Protein AF-A0AAV4EHZ3-F1 (afdb_monomer)

Mean predicted aligned error: 12.81 Å

Structure (mmCIF, N/CA/C/O backbone):
data_AF-A0AAV4EHZ3-F1
#
_entry.id   AF-A0AAV4EHZ3-F1
#
loop_
_atom_site.group_PDB
_atom_site.id
_atom_site.type_symbol
_atom_site.label_atom_id
_atom_site.label_alt_id
_atom_site.label_comp_id
_atom_site.label_asym_id
_atom_site.label_entity_id
_atom_site.label_seq_id
_atom_site.pdbx_PDB_ins_code
_atom_site.Cartn_x
_atom_site.Cartn_y
_atom_site.Cartn_z
_atom_site.occupancy
_atom_site.B_iso_or_equiv
_atom_site.auth_seq_id
_atom_site.auth_comp_id
_atom_site.auth_asym_id
_atom_site.auth_atom_id
_atom_site.pdbx_PDB_model_num
ATOM 1 N N . SER A 1 1 ? 26.522 0.322 -49.803 1.00 55.94 1 SER A N 1
ATOM 2 C CA . SER A 1 1 ? 27.044 -0.984 -49.332 1.00 55.94 1 SER A CA 1
ATOM 3 C C . SER A 1 1 ? 28.546 -0.889 -49.106 1.00 55.94 1 SER A C 1
ATOM 5 O O . SER A 1 1 ? 29.190 -0.214 -49.896 1.00 55.94 1 SER A O 1
ATOM 7 N N . PHE A 1 2 ? 29.107 -1.544 -48.080 1.00 58.59 2 PHE A N 1
ATOM 8 C CA . PHE A 1 2 ? 30.558 -1.594 -47.774 1.00 58.59 2 PHE A CA 1
ATOM 9 C C . PHE A 1 2 ? 31.438 -1.804 -49.022 1.00 58.59 2 PHE A C 1
ATOM 11 O O . PHE A 1 2 ? 32.394 -1.069 -49.254 1.00 58.59 2 PHE A O 1
ATOM 18 N N . TRP A 1 3 ? 31.017 -2.729 -49.884 1.00 64.62 3 TRP A N 1
ATOM 19 C CA . TRP A 1 3 ? 31.679 -3.063 -51.143 1.00 64.62 3 TRP A CA 1
ATOM 20 C C . TRP A 1 3 ? 31.757 -1.911 -52.154 1.00 64.62 3 TRP A C 1
ATOM 22 O O . TRP A 1 3 ? 32.715 -1.836 -52.911 1.00 64.62 3 TRP A O 1
ATOM 32 N N . TYR A 1 4 ? 30.798 -0.982 -52.141 1.00 71.25 4 TYR A N 1
ATOM 33 C CA . TYR A 1 4 ? 30.772 0.157 -53.062 1.00 71.25 4 TYR A CA 1
ATOM 34 C C . TYR A 1 4 ? 31.799 1.228 -52.676 1.00 71.25 4 TYR A C 1
ATOM 36 O O . TYR A 1 4 ? 32.542 1.700 -53.528 1.00 71.25 4 TYR A O 1
ATOM 44 N N . LEU A 1 5 ? 31.888 1.580 -51.387 1.00 65.50 5 LEU A N 1
ATOM 45 C CA . LEU A 1 5 ? 32.831 2.605 -50.925 1.00 65.50 5 LEU A CA 1
ATOM 46 C C . LEU A 1 5 ? 34.286 2.137 -51.089 1.00 65.50 5 LEU A C 1
ATOM 48 O O . LEU A 1 5 ? 35.132 2.913 -51.522 1.00 65.50 5 LEU A O 1
ATOM 52 N N . LEU A 1 6 ? 34.550 0.853 -50.823 1.00 66.69 6 LEU A N 1
ATOM 53 C CA . LEU A 1 6 ? 35.853 0.237 -51.075 1.00 66.69 6 LEU A CA 1
ATOM 54 C C . LEU A 1 6 ? 36.211 0.270 -52.569 1.00 66.69 6 LEU A C 1
ATOM 56 O O . LEU A 1 6 ? 37.317 0.675 -52.917 1.00 66.69 6 LEU A O 1
ATOM 60 N N . HIS A 1 7 ? 35.269 -0.084 -53.452 1.00 71.19 7 HIS A N 1
ATOM 61 C CA . HIS A 1 7 ? 35.477 -0.009 -54.901 1.00 71.19 7 HIS A CA 1
ATOM 62 C C . HIS A 1 7 ? 35.806 1.412 -55.369 1.00 71.19 7 HIS A C 1
ATOM 64 O O . HIS A 1 7 ? 36.748 1.591 -56.135 1.00 71.19 7 HIS A O 1
ATOM 70 N N . VAL A 1 8 ? 35.074 2.425 -54.897 1.00 70.69 8 VAL A N 1
ATOM 71 C CA . VAL A 1 8 ? 35.306 3.825 -55.291 1.00 70.69 8 VAL A CA 1
ATOM 72 C C . VAL A 1 8 ? 36.687 4.306 -54.848 1.00 70.69 8 VAL A C 1
ATOM 74 O O . VAL A 1 8 ? 37.405 4.903 -55.644 1.00 70.69 8 VAL A O 1
ATOM 77 N N . VAL A 1 9 ? 37.095 4.006 -53.613 1.00 69.69 9 VAL A N 1
ATOM 78 C CA . VAL A 1 9 ? 38.422 4.378 -53.099 1.00 69.69 9 VAL A CA 1
ATOM 79 C C . VAL A 1 9 ? 39.536 3.726 -53.917 1.00 69.69 9 VAL A C 1
ATOM 81 O O . VAL A 1 9 ? 40.472 4.409 -54.327 1.00 69.69 9 VAL A O 1
ATOM 84 N N . VAL A 1 10 ? 39.421 2.425 -54.200 1.00 70.56 10 VAL A N 1
ATOM 85 C CA . VAL A 1 10 ? 40.406 1.700 -55.015 1.00 70.56 10 VAL A CA 1
ATOM 86 C C . VAL A 1 10 ? 40.493 2.305 -56.417 1.00 70.56 10 VAL A C 1
ATOM 88 O O . VAL A 1 10 ? 41.592 2.566 -56.899 1.00 70.56 10 VAL A O 1
ATOM 91 N N . VAL A 1 11 ? 39.353 2.601 -57.050 1.00 74.00 11 VAL A N 1
ATOM 92 C CA . VAL A 1 11 ? 39.309 3.200 -58.393 1.00 74.00 11 VAL A CA 1
ATOM 93 C C . VAL A 1 11 ? 39.949 4.589 -58.413 1.00 74.00 11 VAL A C 1
ATOM 95 O O . VAL A 1 11 ? 40.776 4.855 -59.280 1.00 74.00 11 VAL A O 1
ATOM 98 N N . VAL A 1 12 ? 39.628 5.464 -57.455 1.00 72.94 12 VAL A N 1
ATOM 99 C CA . VAL A 1 12 ? 40.196 6.823 -57.396 1.00 72.94 12 VAL A CA 1
ATOM 100 C C . VAL A 1 12 ? 41.710 6.776 -57.211 1.00 72.94 12 VAL A C 1
ATOM 102 O O . VAL A 1 12 ? 42.430 7.485 -57.912 1.00 72.94 12 VAL A O 1
ATOM 105 N N . VAL A 1 13 ? 42.209 5.908 -56.325 1.00 68.94 13 VAL A N 1
ATOM 106 C CA . VAL A 1 13 ? 43.653 5.754 -56.117 1.00 68.94 13 VAL A CA 1
ATOM 107 C C . VAL A 1 13 ? 44.330 5.251 -57.392 1.00 68.94 13 VAL A C 1
ATOM 109 O O . VAL A 1 13 ? 45.305 5.853 -57.827 1.00 68.94 13 VAL A O 1
ATOM 112 N N . VAL A 1 14 ? 43.789 4.221 -58.050 1.00 72.38 14 VAL A N 1
ATOM 113 C CA . VAL A 1 14 ? 44.341 3.705 -59.316 1.00 72.38 14 VAL A CA 1
ATOM 114 C C . VAL A 1 14 ? 44.386 4.793 -60.396 1.00 72.38 14 VAL A C 1
ATOM 116 O O . VAL A 1 14 ? 45.405 4.941 -61.070 1.00 72.38 14 VAL A O 1
ATOM 119 N N . VAL A 1 15 ? 43.328 5.597 -60.534 1.00 75.06 15 VAL A N 1
ATOM 120 C CA . VAL A 1 15 ? 43.271 6.687 -61.523 1.00 75.06 15 VAL A CA 1
ATOM 121 C C . VAL A 1 15 ? 44.333 7.752 -61.246 1.00 75.06 15 VAL A C 1
ATOM 123 O O . VAL A 1 15 ? 45.058 8.138 -62.163 1.00 75.06 15 VAL A O 1
ATOM 126 N N . VAL A 1 16 ? 44.482 8.195 -59.993 1.00 72.50 16 VAL A N 1
ATOM 127 C CA . VAL A 1 16 ? 45.498 9.193 -59.614 1.00 72.50 16 VAL A CA 1
ATOM 128 C C . VAL A 1 16 ? 46.908 8.688 -59.934 1.00 72.50 16 VAL A C 1
ATOM 130 O O . VAL A 1 16 ? 47.740 9.450 -60.422 1.00 72.50 16 VAL A O 1
ATOM 133 N N . VAL A 1 17 ? 47.170 7.395 -59.745 1.00 66.81 17 VAL A N 1
ATOM 134 C CA . VAL A 1 17 ? 48.474 6.775 -60.027 1.00 66.81 17 VAL A CA 1
ATOM 135 C C . VAL A 1 17 ? 48.797 6.769 -61.506 1.00 66.81 17 VAL A C 1
ATOM 137 O O . VAL A 1 17 ? 49.889 7.185 -61.894 1.00 66.81 17 VAL A O 1
ATOM 140 N N . VAL A 1 18 ? 47.844 6.338 -62.334 1.00 72.75 18 VAL A N 1
ATOM 141 C CA . VAL A 1 18 ? 48.010 6.345 -63.791 1.00 72.75 18 VAL A CA 1
ATOM 142 C C . VAL A 1 18 ? 48.320 7.764 -64.269 1.00 72.75 18 VAL A C 1
ATOM 144 O O . VAL A 1 18 ? 49.252 7.961 -65.046 1.00 72.75 18 VAL A O 1
ATOM 147 N N . VAL A 1 19 ? 47.612 8.766 -63.740 1.00 74.62 19 VAL A N 1
ATOM 148 C CA . VAL A 1 19 ? 47.838 10.175 -64.087 1.00 74.62 19 VAL A CA 1
ATOM 149 C C . VAL A 1 19 ? 49.227 10.654 -63.651 1.00 74.62 19 VAL A C 1
ATOM 151 O O . VAL A 1 19 ? 49.942 11.242 -64.460 1.00 74.62 19 VAL A O 1
ATOM 154 N N . VAL A 1 20 ? 49.652 10.382 -62.413 1.00 70.75 20 VAL A N 1
ATOM 155 C CA . VAL A 1 20 ? 50.965 10.821 -61.902 1.00 70.75 20 VAL A CA 1
ATOM 156 C C . VAL A 1 20 ? 52.113 10.192 -62.694 1.00 70.75 20 VAL A C 1
ATOM 158 O O . VAL A 1 20 ? 53.043 10.904 -63.068 1.00 70.75 20 VAL A O 1
ATOM 161 N N . VAL A 1 21 ? 52.042 8.896 -63.014 1.00 69.19 21 VAL A N 1
ATOM 162 C CA . VAL A 1 21 ? 53.072 8.215 -63.820 1.00 69.19 21 VAL A CA 1
ATOM 163 C C . VAL A 1 21 ? 53.175 8.842 -65.210 1.00 69.19 21 VAL A C 1
ATOM 165 O O . VAL A 1 21 ? 54.277 9.171 -65.651 1.00 69.19 21 VAL A O 1
ATOM 168 N N . VAL A 1 22 ? 52.038 9.068 -65.876 1.00 73.25 22 VAL A N 1
ATOM 169 C CA . VAL A 1 22 ? 52.000 9.699 -67.205 1.00 73.25 22 VAL A CA 1
ATOM 170 C C . VAL A 1 22 ? 52.608 11.103 -67.164 1.00 73.25 22 VAL A C 1
ATOM 172 O O . VAL A 1 22 ? 53.420 11.447 -68.025 1.00 73.25 22 VAL A O 1
ATOM 175 N N . VAL A 1 23 ? 52.276 11.901 -66.145 1.00 73.06 23 VAL A N 1
ATOM 176 C CA . VAL A 1 23 ? 52.805 13.264 -65.983 1.00 73.06 23 VAL A CA 1
ATOM 177 C C . VAL A 1 23 ? 54.310 13.252 -65.712 1.00 73.06 23 VAL A C 1
ATOM 179 O O . VAL A 1 23 ? 55.043 14.003 -66.352 1.00 73.06 23 VAL A O 1
ATOM 182 N N . VAL A 1 24 ? 54.799 12.392 -64.816 1.00 68.06 24 VAL A N 1
ATOM 183 C CA . VAL A 1 24 ? 56.231 12.314 -64.481 1.00 68.06 24 VAL A CA 1
ATOM 184 C C . VAL A 1 24 ? 57.053 11.876 -65.692 1.00 68.06 24 VAL A C 1
ATOM 186 O O . VAL A 1 24 ? 58.062 12.511 -65.996 1.00 68.06 24 VAL A O 1
ATOM 189 N N . VAL A 1 25 ? 56.605 10.858 -66.435 1.00 68.69 25 VAL A N 1
ATOM 190 C CA . VAL A 1 25 ? 57.272 10.418 -67.672 1.00 68.69 25 VAL A CA 1
ATOM 191 C C . VAL A 1 25 ? 57.314 11.552 -68.699 1.00 68.69 25 VAL A C 1
ATOM 193 O O . VAL A 1 25 ? 58.365 11.806 -69.287 1.00 68.69 25 VAL A O 1
ATOM 196 N N . ALA A 1 26 ? 56.210 12.287 -68.871 1.00 70.12 26 ALA A N 1
ATOM 197 C CA . ALA A 1 26 ? 56.149 13.424 -69.786 1.00 70.12 26 ALA A CA 1
ATOM 198 C C . ALA A 1 26 ? 57.083 14.579 -69.373 1.00 70.12 26 ALA A C 1
ATOM 200 O O . ALA A 1 26 ? 57.715 15.199 -70.230 1.00 70.12 26 ALA A O 1
ATOM 201 N N . VAL A 1 27 ? 57.202 14.865 -68.072 1.00 68.31 27 VAL A N 1
ATOM 202 C CA . VAL A 1 27 ? 58.097 15.907 -67.539 1.00 68.31 27 VAL A CA 1
ATOM 203 C C . VAL A 1 27 ? 59.566 15.507 -67.694 1.00 68.31 27 VAL A C 1
ATOM 205 O O . VAL A 1 27 ? 60.370 16.314 -68.160 1.00 68.31 27 VAL A O 1
ATOM 208 N N . VAL A 1 28 ? 59.917 14.257 -67.377 1.00 64.62 28 VAL A N 1
ATOM 209 C CA . VAL A 1 28 ? 61.288 13.737 -67.524 1.00 64.62 28 VAL A CA 1
ATOM 210 C C . VAL A 1 28 ? 61.707 13.706 -68.997 1.00 64.62 28 VAL A C 1
ATOM 212 O O . VAL A 1 28 ? 62.822 14.116 -69.317 1.00 64.62 28 VAL A O 1
ATOM 215 N N . ALA A 1 29 ? 60.806 13.317 -69.905 1.00 64.19 29 ALA A N 1
ATOM 216 C CA . ALA A 1 29 ? 61.057 13.343 -71.346 1.00 64.19 29 ALA A CA 1
ATOM 217 C C . ALA A 1 29 ? 61.319 14.766 -71.878 1.00 64.19 29 ALA A C 1
ATOM 219 O O . ALA A 1 29 ? 62.149 14.949 -72.767 1.00 64.19 29 ALA A O 1
ATOM 220 N N . ARG A 1 30 ? 60.659 15.787 -71.310 1.00 65.62 30 ARG A N 1
ATOM 221 C CA . ARG A 1 30 ? 60.864 17.201 -71.678 1.00 65.62 30 ARG A CA 1
ATOM 222 C C . ARG A 1 30 ? 62.151 17.812 -71.113 1.00 65.62 30 ARG A C 1
ATOM 224 O O . ARG A 1 30 ? 62.626 18.799 -71.664 1.00 65.62 30 ARG A O 1
ATOM 231 N N . ALA A 1 31 ? 62.726 17.254 -70.045 1.00 62.94 31 ALA A N 1
ATOM 232 C CA . ALA A 1 31 ? 63.880 17.836 -69.349 1.00 62.94 31 ALA A CA 1
ATOM 233 C C . ALA A 1 31 ? 65.251 17.582 -70.024 1.00 62.94 31 ALA A C 1
ATOM 235 O O . ALA A 1 31 ? 66.258 18.128 -69.575 1.00 62.94 31 ALA A O 1
ATOM 236 N N . GLY A 1 32 ? 65.315 16.785 -71.098 1.00 58.56 32 GLY A N 1
ATOM 237 C CA . GLY A 1 32 ? 66.417 16.784 -72.078 1.00 58.56 32 GLY A CA 1
ATOM 238 C C . GLY A 1 32 ? 67.838 16.414 -71.605 1.00 58.56 32 GLY A C 1
ATOM 239 O O . GLY A 1 32 ? 68.780 16.670 -72.347 1.00 58.56 32 GLY A O 1
ATOM 240 N N . LYS A 1 33 ? 68.041 15.845 -70.405 1.00 56.03 33 LYS A N 1
ATOM 241 C CA . LYS A 1 33 ? 69.387 15.677 -69.796 1.00 56.03 33 LYS A CA 1
ATOM 242 C C . LYS A 1 33 ? 69.827 14.245 -69.454 1.00 56.03 33 LYS A C 1
ATOM 244 O O . LYS A 1 33 ? 70.781 14.081 -68.698 1.00 56.03 33 LYS A O 1
ATOM 249 N N . LEU A 1 34 ? 69.185 13.204 -69.981 1.00 56.91 34 LEU A N 1
ATOM 250 C CA . LEU A 1 34 ? 69.609 11.820 -69.730 1.00 56.91 34 LEU A CA 1
ATOM 251 C C . LEU A 1 34 ? 69.899 11.086 -71.043 1.00 56.91 34 LEU A C 1
ATOM 253 O O . LEU A 1 34 ? 69.117 11.154 -71.990 1.00 56.91 34 LEU A O 1
ATOM 257 N N . THR A 1 35 ? 71.017 10.358 -71.095 1.00 62.84 35 THR A N 1
ATOM 258 C CA . THR A 1 35 ? 71.228 9.338 -72.132 1.00 62.84 35 THR A CA 1
ATOM 259 C C . THR A 1 35 ? 70.091 8.315 -72.044 1.00 62.84 35 THR A C 1
ATOM 261 O O . THR A 1 35 ? 69.602 8.035 -70.950 1.00 62.84 35 THR A O 1
ATOM 264 N N . ALA A 1 36 ? 69.655 7.731 -73.165 1.00 62.69 36 ALA A N 1
ATOM 265 C CA . ALA A 1 36 ? 68.472 6.856 -73.197 1.00 62.69 36 ALA A CA 1
ATOM 266 C C . ALA A 1 36 ? 68.492 5.735 -72.129 1.00 62.69 36 ALA A C 1
ATOM 268 O O . ALA A 1 36 ? 67.458 5.397 -71.556 1.00 62.69 36 ALA A O 1
ATOM 269 N N . VAL A 1 37 ? 69.682 5.219 -71.802 1.00 59.88 37 VAL A N 1
ATOM 270 C CA . VAL A 1 37 ? 69.896 4.174 -70.786 1.00 59.88 37 VAL A CA 1
ATOM 271 C C . VAL A 1 37 ? 69.714 4.695 -69.353 1.00 59.88 37 VAL A C 1
ATOM 273 O O . VAL A 1 37 ? 69.080 4.034 -68.533 1.00 59.88 37 VAL A O 1
ATOM 276 N N . THR A 1 38 ? 70.219 5.893 -69.038 1.00 65.50 38 THR A N 1
ATOM 277 C CA . THR A 1 38 ? 70.049 6.491 -67.701 1.00 65.50 38 THR A CA 1
ATOM 278 C C . THR A 1 38 ? 68.610 6.959 -67.483 1.00 65.50 38 THR A C 1
ATOM 280 O O . THR A 1 38 ? 68.075 6.793 -66.388 1.00 65.50 38 THR A O 1
ATOM 283 N N . ALA A 1 39 ? 67.948 7.461 -68.531 1.00 65.88 39 ALA A N 1
ATOM 284 C CA . ALA A 1 39 ? 66.533 7.836 -68.504 1.00 65.88 39 ALA A CA 1
ATOM 285 C C . ALA A 1 39 ? 65.628 6.638 -68.191 1.00 65.88 39 ALA A C 1
ATOM 287 O O . ALA A 1 39 ? 64.735 6.741 -67.350 1.00 65.88 39 ALA A O 1
ATOM 288 N N . ALA A 1 40 ? 65.898 5.489 -68.817 1.00 68.50 40 ALA A N 1
ATOM 289 C CA . ALA A 1 40 ? 65.157 4.256 -68.578 1.00 68.50 40 ALA A CA 1
ATOM 290 C C . ALA A 1 40 ? 65.338 3.731 -67.142 1.00 68.50 40 ALA A C 1
ATOM 292 O O . ALA A 1 40 ? 64.362 3.338 -66.504 1.00 68.50 40 ALA A O 1
ATOM 293 N N . ALA A 1 41 ? 66.561 3.777 -66.603 1.00 72.19 41 ALA A N 1
ATOM 294 C CA . ALA A 1 41 ? 66.842 3.343 -65.234 1.00 72.19 41 ALA A CA 1
ATOM 295 C C . ALA A 1 41 ? 66.159 4.236 -64.179 1.00 72.19 41 ALA A C 1
ATOM 297 O O . ALA A 1 41 ? 65.558 3.731 -63.230 1.00 72.19 41 ALA A O 1
ATOM 298 N N . VAL A 1 42 ? 66.193 5.559 -64.371 1.00 71.81 42 VAL A N 1
ATOM 299 C CA . VAL A 1 42 ? 65.516 6.524 -63.487 1.00 71.81 42 VAL A CA 1
ATOM 300 C C . VAL A 1 42 ? 63.996 6.372 -63.566 1.00 71.81 42 VAL A C 1
ATOM 302 O O . VAL A 1 42 ? 63.331 6.389 -62.531 1.00 71.81 42 VAL A O 1
ATOM 305 N N . ALA A 1 43 ? 63.443 6.144 -64.761 1.00 70.44 43 ALA A N 1
ATOM 306 C CA . ALA A 1 43 ? 62.020 5.865 -64.937 1.00 70.44 43 ALA A CA 1
ATOM 307 C C . ALA A 1 43 ? 61.594 4.574 -64.217 1.00 70.44 43 ALA A C 1
ATOM 309 O O . ALA A 1 43 ? 60.594 4.582 -63.503 1.00 70.44 43 ALA A O 1
ATOM 310 N N . ALA A 1 44 ? 62.369 3.491 -64.331 1.00 74.75 44 ALA A N 1
ATOM 311 C CA . ALA A 1 44 ? 62.083 2.235 -63.638 1.00 74.75 44 ALA A CA 1
ATOM 312 C C . ALA A 1 44 ? 62.118 2.392 -62.106 1.00 74.75 44 ALA A C 1
ATOM 314 O O . ALA A 1 44 ? 61.212 1.922 -61.418 1.00 74.75 44 ALA A O 1
ATOM 315 N N . ALA A 1 45 ? 63.112 3.107 -61.567 1.00 75.31 45 ALA A N 1
ATOM 316 C CA . ALA A 1 45 ? 63.206 3.381 -60.132 1.00 75.31 45 ALA A CA 1
ATOM 317 C C . ALA A 1 45 ? 62.033 4.242 -59.624 1.00 75.31 45 ALA A C 1
ATOM 319 O O . ALA A 1 45 ? 61.450 3.938 -58.583 1.00 75.31 45 ALA A O 1
ATOM 320 N N . LEU A 1 46 ? 61.635 5.271 -60.381 1.00 75.75 46 LEU A N 1
ATOM 321 C CA . LEU A 1 46 ? 60.459 6.095 -60.081 1.00 75.75 46 LEU A CA 1
ATOM 322 C C . LEU A 1 46 ? 59.169 5.274 -60.080 1.00 75.75 46 LEU A C 1
ATOM 324 O O . LEU A 1 46 ? 58.349 5.445 -59.183 1.00 75.75 46 LEU A O 1
ATOM 328 N N . VAL A 1 47 ? 59.000 4.354 -61.034 1.00 76.75 47 VAL A N 1
ATOM 329 C CA . VAL A 1 47 ? 57.842 3.450 -61.073 1.00 76.75 47 VAL A CA 1
ATOM 330 C C . VAL A 1 47 ? 57.784 2.588 -59.812 1.00 76.75 47 VAL A C 1
ATOM 332 O O . VAL A 1 47 ? 56.727 2.507 -59.193 1.00 76.75 47 VAL A O 1
ATOM 335 N N . VAL A 1 48 ? 58.906 2.005 -59.379 1.00 78.62 48 VAL A N 1
ATOM 336 C CA . VAL A 1 48 ? 58.955 1.199 -58.146 1.00 78.62 48 VAL A CA 1
ATOM 337 C C . VAL A 1 48 ? 58.586 2.037 -56.919 1.00 78.62 48 VAL A C 1
ATOM 339 O O . VAL A 1 48 ? 57.748 1.613 -56.125 1.00 78.62 48 VAL A O 1
ATOM 342 N N . VAL A 1 49 ? 59.149 3.242 -56.779 1.00 78.62 49 VAL A N 1
ATOM 343 C CA . VAL A 1 49 ? 58.837 4.144 -55.657 1.00 78.62 49 VAL A CA 1
ATOM 344 C C . VAL A 1 49 ? 57.357 4.526 -55.650 1.00 78.62 49 VAL A C 1
ATOM 346 O O . VAL A 1 49 ? 56.714 4.451 -54.605 1.00 78.62 49 VAL A O 1
ATOM 349 N N . VAL A 1 50 ? 56.792 4.879 -56.808 1.00 76.69 50 VAL A N 1
ATOM 350 C CA . VAL A 1 50 ? 55.365 5.205 -56.934 1.00 76.69 50 VAL A CA 1
ATOM 351 C C . VAL A 1 50 ? 54.506 4.004 -56.548 1.00 76.69 50 VAL A C 1
ATOM 353 O O . VAL A 1 50 ? 53.599 4.156 -55.738 1.00 76.69 50 VAL A O 1
ATOM 356 N N . VAL A 1 51 ? 54.813 2.802 -57.043 1.00 78.12 51 VAL A N 1
ATOM 357 C CA . VAL A 1 51 ? 54.071 1.579 -56.693 1.00 78.12 51 VAL A CA 1
ATOM 358 C C . VAL A 1 51 ? 54.108 1.318 -55.185 1.00 78.12 51 VAL A C 1
ATOM 360 O O . VAL A 1 51 ? 53.066 1.040 -54.594 1.00 78.12 51 VAL A O 1
ATOM 363 N N . VAL A 1 52 ? 55.268 1.461 -54.539 1.00 80.62 52 VAL A N 1
ATOM 364 C CA . VAL A 1 52 ? 55.400 1.280 -53.084 1.00 80.62 52 VAL A CA 1
ATOM 365 C C . VAL A 1 52 ? 54.567 2.310 -52.320 1.00 80.62 52 VAL A C 1
ATOM 367 O O . VAL A 1 52 ? 53.802 1.931 -51.434 1.00 80.62 52 VAL A O 1
ATOM 370 N N . VAL A 1 53 ? 54.656 3.595 -52.679 1.00 79.00 53 VAL A N 1
ATOM 371 C CA . VAL A 1 53 ? 53.864 4.664 -52.044 1.00 79.00 53 VAL A CA 1
ATOM 372 C C . VAL A 1 53 ? 52.369 4.385 -52.183 1.00 79.00 53 VAL A C 1
ATOM 374 O O . VAL A 1 53 ? 51.617 4.526 -51.223 1.00 79.00 53 VAL A O 1
ATOM 377 N N . VAL A 1 54 ? 51.937 3.924 -53.353 1.00 75.88 54 VAL A N 1
ATOM 378 C CA . VAL A 1 54 ? 50.537 3.587 -53.626 1.00 75.88 54 VAL A CA 1
ATOM 379 C C . VAL A 1 54 ? 50.069 2.428 -52.770 1.00 75.88 54 VAL A C 1
ATOM 381 O O . VAL A 1 54 ? 49.014 2.527 -52.153 1.00 75.88 54 VAL A O 1
ATOM 384 N N . VAL A 1 55 ? 50.853 1.353 -52.691 1.00 79.56 55 VAL A N 1
ATOM 385 C CA . VAL A 1 55 ? 50.528 0.197 -51.849 1.00 79.56 55 VAL A CA 1
ATOM 386 C C . VAL A 1 55 ? 50.384 0.639 -50.393 1.00 79.56 55 VAL A C 1
ATOM 388 O O . VAL A 1 55 ? 49.393 0.293 -49.754 1.00 79.56 55 VAL A O 1
ATOM 391 N N . VAL A 1 56 ? 51.305 1.465 -49.886 1.00 81.31 56 VAL A N 1
ATOM 392 C CA . VAL A 1 56 ? 51.242 2.003 -48.517 1.00 81.31 56 VAL A CA 1
ATOM 393 C C . VAL A 1 56 ? 49.982 2.844 -48.303 1.00 81.31 56 VAL A C 1
ATOM 395 O O . VAL A 1 56 ? 49.288 2.650 -47.306 1.00 81.31 56 VAL A O 1
ATOM 398 N N . VAL A 1 57 ? 49.643 3.737 -49.239 1.00 80.25 57 VAL A N 1
ATOM 399 C CA . VAL A 1 57 ? 48.435 4.574 -49.158 1.00 80.25 57 VAL A CA 1
ATOM 400 C C . VAL A 1 57 ? 47.170 3.717 -49.191 1.00 80.25 57 VAL A C 1
ATOM 402 O O . VAL A 1 57 ? 46.287 3.909 -48.359 1.00 80.25 57 VAL A O 1
ATOM 405 N N . VAL A 1 58 ? 47.084 2.736 -50.093 1.00 79.88 58 VAL A N 1
ATOM 406 C CA . VAL A 1 58 ? 45.937 1.820 -50.177 1.00 79.88 58 VAL A CA 1
ATOM 407 C C . VAL A 1 58 ? 45.783 1.039 -48.876 1.00 79.88 58 VAL A C 1
ATOM 409 O O . VAL A 1 58 ? 44.685 0.996 -48.327 1.00 79.88 58 VAL A O 1
ATOM 412 N N . VAL A 1 59 ? 46.869 0.471 -48.345 1.00 82.31 59 VAL A N 1
ATOM 413 C CA . VAL A 1 59 ? 46.852 -0.268 -47.074 1.00 82.31 59 VAL A CA 1
ATOM 414 C C . VAL A 1 59 ? 46.410 0.637 -45.924 1.00 82.31 59 VAL A C 1
ATOM 416 O O . VAL A 1 59 ? 45.529 0.250 -45.158 1.00 82.31 59 VAL A O 1
ATOM 419 N N . ALA A 1 60 ? 46.947 1.857 -45.827 1.00 81.19 60 ALA A N 1
ATOM 420 C CA . ALA A 1 60 ? 46.557 2.818 -44.799 1.00 81.19 60 ALA A CA 1
ATOM 421 C C . ALA A 1 60 ? 45.063 3.167 -44.881 1.00 81.19 60 ALA A C 1
ATOM 423 O O . ALA A 1 60 ? 44.368 3.149 -43.865 1.00 81.19 60 ALA A O 1
ATOM 424 N N . VAL A 1 61 ? 44.540 3.416 -46.086 1.00 82.12 61 VAL A N 1
ATOM 425 C CA . VAL A 1 61 ? 43.116 3.713 -46.283 1.00 82.12 61 VAL A CA 1
ATOM 426 C C . VAL A 1 61 ? 42.247 2.507 -45.927 1.00 82.12 61 VAL A C 1
ATOM 428 O O . VAL A 1 61 ? 41.239 2.672 -45.242 1.00 82.12 61 VAL A O 1
ATOM 431 N N . VAL A 1 62 ? 42.640 1.293 -46.321 1.00 82.38 62 VAL A N 1
ATOM 432 C CA . VAL A 1 62 ? 41.926 0.063 -45.948 1.00 82.38 62 VAL A CA 1
ATOM 433 C C . VAL A 1 62 ? 41.886 -0.099 -44.428 1.00 82.38 62 VAL A C 1
ATOM 435 O O . VAL A 1 62 ? 40.813 -0.357 -43.888 1.00 82.38 62 VAL A O 1
ATOM 438 N N . ILE A 1 63 ? 43.004 0.116 -43.725 1.00 83.81 63 ILE A N 1
ATOM 439 C CA . ILE A 1 63 ? 43.057 0.052 -42.257 1.00 83.81 63 ILE A CA 1
ATOM 440 C C . ILE A 1 63 ? 42.103 1.078 -41.641 1.00 83.81 63 ILE A C 1
ATOM 442 O O . ILE A 1 63 ? 41.287 0.708 -40.800 1.00 83.81 63 ILE A O 1
ATOM 446 N N . VAL A 1 64 ? 42.152 2.341 -42.078 1.00 84.62 64 VAL A N 1
ATOM 447 C CA . VAL A 1 64 ? 41.265 3.397 -41.561 1.00 84.62 64 VAL A CA 1
ATOM 448 C C . VAL A 1 64 ? 39.798 3.033 -41.783 1.00 84.62 64 VAL A C 1
ATOM 450 O O . VAL A 1 64 ? 38.999 3.128 -40.856 1.00 84.62 64 VAL A O 1
ATOM 453 N N . VAL A 1 65 ? 39.437 2.556 -42.977 1.00 82.75 65 VAL A N 1
ATOM 454 C CA . VAL A 1 65 ? 38.062 2.138 -43.285 1.00 82.75 65 VAL A CA 1
ATOM 455 C C . VAL A 1 65 ? 37.633 0.966 -42.405 1.00 82.75 65 VAL A C 1
ATOM 457 O O . VAL A 1 65 ? 36.534 0.996 -41.854 1.00 82.75 65 VAL A O 1
ATOM 460 N N . VAL A 1 66 ? 38.486 -0.048 -42.230 1.00 85.25 66 VAL A N 1
ATOM 461 C CA . VAL A 1 66 ? 38.200 -1.194 -41.354 1.00 85.25 66 VAL A CA 1
ATOM 462 C C . VAL A 1 66 ? 38.001 -0.729 -39.914 1.00 85.25 66 VAL A C 1
ATOM 464 O O . VAL A 1 66 ? 37.003 -1.101 -39.302 1.00 85.25 66 VAL A O 1
ATOM 467 N N . VAL A 1 67 ? 38.883 0.128 -39.392 1.00 88.31 67 VAL A N 1
ATOM 468 C CA . VAL A 1 67 ? 38.766 0.695 -38.041 1.00 88.31 67 VAL A CA 1
ATOM 469 C C . VAL A 1 67 ? 37.458 1.466 -37.894 1.00 88.31 67 VAL A C 1
ATOM 471 O O . VAL A 1 67 ? 36.716 1.206 -36.953 1.00 88.31 67 VAL A O 1
ATOM 474 N N . VAL A 1 68 ? 37.117 2.348 -38.838 1.00 87.94 68 VAL A N 1
ATOM 475 C CA . VAL A 1 68 ? 35.856 3.107 -38.808 1.00 87.94 68 VAL A CA 1
ATOM 476 C C . VAL A 1 68 ? 34.650 2.168 -38.826 1.00 87.94 68 VAL A C 1
ATOM 478 O O . VAL A 1 68 ? 33.740 2.334 -38.021 1.00 87.94 68 VAL A O 1
ATOM 481 N N . VAL A 1 69 ? 34.638 1.149 -39.690 1.00 86.25 69 VAL A N 1
ATOM 482 C CA . VAL A 1 69 ? 33.534 0.177 -39.762 1.00 86.25 69 VAL A CA 1
ATOM 483 C C . VAL A 1 69 ? 33.405 -0.615 -38.462 1.00 86.25 69 VAL A C 1
ATOM 485 O O . VAL A 1 69 ? 32.287 -0.819 -37.986 1.00 86.25 69 VAL A O 1
ATOM 488 N N . VAL A 1 70 ? 34.523 -1.050 -37.877 1.00 92.44 70 VAL A N 1
ATOM 489 C CA . VAL A 1 70 ? 34.538 -1.761 -36.592 1.00 92.44 70 VAL A CA 1
ATOM 490 C C . VAL A 1 70 ? 34.024 -0.853 -35.480 1.00 92.44 70 VAL A C 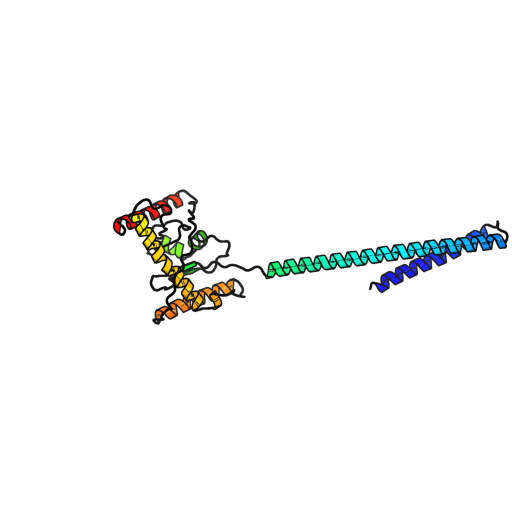1
ATOM 492 O O . VAL A 1 70 ? 33.117 -1.256 -34.760 1.00 92.44 70 VAL A O 1
ATOM 495 N N . VAL A 1 71 ? 34.523 0.382 -35.381 1.00 93.94 71 VAL A N 1
ATOM 496 C CA . VAL A 1 71 ? 34.080 1.363 -34.379 1.00 93.94 71 VAL A CA 1
ATOM 497 C C . VAL A 1 71 ? 32.588 1.643 -34.526 1.00 93.94 71 VAL A C 1
ATOM 499 O O . VAL A 1 71 ? 31.861 1.541 -33.545 1.00 93.94 71 VAL A O 1
ATOM 502 N N . VAL A 1 72 ? 32.099 1.910 -35.740 1.00 93.31 72 VAL A N 1
ATOM 503 C CA . VAL A 1 72 ? 30.669 2.142 -35.993 1.00 93.31 72 VAL A CA 1
ATOM 504 C C . VAL A 1 72 ? 29.842 0.925 -35.586 1.00 93.31 72 VAL A C 1
ATOM 506 O O . VAL A 1 72 ? 28.831 1.084 -34.910 1.00 93.31 72 VAL A O 1
ATOM 509 N N . ARG A 1 73 ? 30.266 -0.297 -35.934 1.00 94.19 73 ARG A N 1
ATOM 510 C CA . ARG A 1 73 ? 29.562 -1.519 -35.516 1.00 94.19 73 ARG A CA 1
ATOM 511 C C . ARG A 1 73 ? 29.535 -1.681 -34.001 1.00 94.19 73 ARG A C 1
ATOM 513 O O . ARG A 1 73 ? 28.474 -1.971 -33.463 1.00 94.19 73 ARG A O 1
ATOM 520 N N . VAL A 1 74 ? 30.663 -1.478 -33.324 1.00 96.12 74 VAL A N 1
ATOM 521 C CA . VAL A 1 74 ? 30.750 -1.561 -31.859 1.00 96.12 74 VAL A CA 1
ATOM 522 C C . VAL A 1 74 ? 29.837 -0.521 -31.216 1.00 96.12 74 VAL A C 1
ATOM 524 O O . VAL A 1 74 ? 29.038 -0.873 -30.357 1.00 96.12 74 VAL A O 1
ATOM 527 N N . VAL A 1 75 ? 29.884 0.731 -31.676 1.00 96.75 75 VAL A N 1
ATOM 528 C CA . VAL A 1 75 ? 29.024 1.815 -31.180 1.00 96.75 75 VAL A CA 1
ATOM 529 C C . VAL A 1 75 ? 27.548 1.477 -31.380 1.00 96.75 75 VAL A C 1
ATOM 531 O O . VAL A 1 75 ? 26.766 1.599 -30.442 1.00 96.75 75 VAL A O 1
ATOM 534 N N . VAL A 1 76 ? 27.162 0.992 -32.563 1.00 96.50 76 VAL A N 1
ATOM 535 C CA . VAL A 1 76 ? 25.780 0.577 -32.844 1.00 96.50 76 VAL A CA 1
ATOM 536 C C . VAL A 1 76 ? 25.349 -0.554 -31.912 1.00 96.50 76 VAL A C 1
ATOM 538 O O . VAL A 1 76 ? 24.273 -0.470 -31.328 1.00 96.50 76 VAL A O 1
ATOM 541 N N . VAL A 1 77 ? 26.181 -1.582 -31.722 1.00 96.75 77 VAL A N 1
ATOM 542 C CA . VAL A 1 77 ? 25.877 -2.693 -30.806 1.00 96.75 77 VAL A CA 1
ATOM 543 C C . VAL A 1 77 ? 25.713 -2.189 -29.373 1.00 96.75 77 VAL A C 1
ATOM 545 O O . VAL A 1 77 ? 24.735 -2.544 -28.724 1.00 96.75 77 VAL A O 1
ATOM 548 N N . VAL A 1 78 ? 26.611 -1.326 -28.891 1.00 96.94 78 VAL A N 1
ATOM 549 C CA . VAL A 1 78 ? 26.528 -0.744 -27.543 1.00 96.94 78 VAL A CA 1
ATOM 550 C C . VAL A 1 78 ? 25.242 0.061 -27.369 1.00 96.94 78 VAL A C 1
ATOM 552 O O . VAL A 1 78 ? 24.549 -0.122 -26.371 1.00 96.94 78 VAL A O 1
ATOM 555 N N . ILE A 1 79 ? 24.884 0.904 -28.342 1.00 96.50 79 ILE A N 1
ATOM 556 C CA . ILE A 1 79 ? 23.640 1.686 -28.306 1.00 96.50 79 ILE A CA 1
ATOM 557 C C . ILE A 1 79 ? 22.424 0.757 -28.288 1.00 96.50 79 ILE A C 1
ATOM 559 O O . ILE A 1 79 ? 21.535 0.942 -27.463 1.00 96.50 79 ILE A O 1
ATOM 563 N N . VAL A 1 80 ? 22.385 -0.256 -29.157 1.00 96.62 80 VAL A N 1
ATOM 564 C CA . VAL A 1 80 ? 21.271 -1.214 -29.211 1.00 96.62 80 VAL A CA 1
ATOM 565 C C . VAL A 1 80 ? 21.134 -1.958 -27.885 1.00 96.62 80 VAL A C 1
ATOM 567 O O . VAL A 1 80 ? 20.034 -2.025 -27.347 1.00 96.62 80 VAL A O 1
ATOM 570 N N . VAL A 1 81 ? 22.234 -2.464 -27.322 1.00 95.94 81 VAL A N 1
ATOM 571 C CA . VAL A 1 81 ? 22.225 -3.144 -26.019 1.00 95.94 81 VAL A CA 1
ATOM 572 C C . VAL A 1 81 ? 21.749 -2.198 -24.920 1.00 95.94 81 VAL A C 1
ATOM 574 O O . VAL A 1 81 ? 20.876 -2.575 -24.145 1.00 95.94 81 VAL A O 1
ATOM 577 N N . ALA A 1 82 ? 22.251 -0.962 -24.874 1.00 93.56 82 ALA A N 1
ATOM 578 C CA . ALA A 1 82 ? 21.825 0.029 -23.889 1.00 93.56 82 ALA A CA 1
ATOM 579 C C . ALA A 1 82 ? 20.322 0.333 -23.996 1.00 93.56 82 ALA A C 1
ATOM 581 O O . ALA A 1 82 ? 19.625 0.324 -22.984 1.00 93.56 82 ALA A O 1
ATOM 582 N N . VAL A 1 83 ? 19.800 0.534 -25.210 1.00 93.56 83 VAL A N 1
ATOM 583 C CA . VAL A 1 83 ? 18.366 0.758 -25.448 1.00 93.56 83 VAL A CA 1
ATOM 584 C C . VAL A 1 83 ? 17.550 -0.456 -25.019 1.00 93.56 83 VAL A C 1
ATOM 586 O O . VAL A 1 83 ? 16.555 -0.291 -24.321 1.00 93.56 83 VAL A O 1
ATOM 589 N N . VAL A 1 84 ? 17.972 -1.672 -25.377 1.00 91.88 84 VAL A N 1
ATOM 590 C CA . VAL A 1 84 ? 17.287 -2.904 -24.962 1.00 91.88 84 VAL A CA 1
ATOM 591 C C . VAL A 1 84 ? 17.272 -3.025 -23.444 1.00 91.88 84 VAL A C 1
ATOM 593 O O . VAL A 1 84 ? 16.218 -3.295 -22.885 1.00 91.88 84 VAL A O 1
ATOM 596 N N . VAL A 1 85 ? 18.390 -2.773 -22.762 1.00 88.38 85 VAL A N 1
ATOM 597 C CA . VAL A 1 85 ? 18.452 -2.810 -21.294 1.00 88.38 85 VAL A CA 1
ATOM 598 C C . VAL A 1 85 ? 17.516 -1.769 -20.689 1.00 88.38 85 VAL A C 1
ATOM 600 O O . VAL A 1 85 ? 16.732 -2.117 -19.814 1.00 88.38 85 VAL A O 1
ATOM 603 N N . VAL A 1 86 ? 17.531 -0.523 -21.170 1.00 84.56 86 VAL A N 1
ATOM 604 C CA . VAL A 1 86 ? 16.632 0.533 -20.677 1.00 84.56 86 VAL A CA 1
ATOM 605 C C . VAL A 1 86 ? 15.170 0.157 -20.900 1.00 84.56 86 VAL A C 1
ATOM 607 O O . VAL A 1 86 ? 14.369 0.289 -19.981 1.00 84.56 86 VAL A O 1
ATOM 610 N N . VAL A 1 87 ? 14.818 -0.350 -22.083 1.00 80.12 87 VAL A N 1
ATOM 611 C CA . VAL A 1 87 ? 13.452 -0.785 -22.399 1.00 80.12 87 VAL A CA 1
ATOM 612 C C . VAL A 1 87 ? 13.048 -1.967 -21.525 1.00 80.12 87 VAL A C 1
ATOM 614 O O . VAL A 1 87 ? 11.965 -1.945 -20.957 1.00 80.12 87 VAL A O 1
ATOM 617 N N . VAL A 1 88 ? 13.908 -2.972 -21.357 1.00 78.12 88 VAL A N 1
ATOM 618 C CA . VAL A 1 88 ? 13.631 -4.134 -20.502 1.00 78.12 88 VAL A CA 1
ATOM 619 C C . VAL A 1 88 ? 13.460 -3.696 -19.053 1.00 78.12 88 VAL A C 1
ATOM 621 O O . VAL A 1 88 ? 12.458 -4.040 -18.442 1.00 78.12 88 VAL A O 1
ATOM 624 N N . VAL A 1 89 ? 14.370 -2.888 -18.511 1.00 73.31 89 VAL A N 1
ATOM 625 C CA . VAL A 1 89 ? 14.273 -2.374 -17.138 1.00 73.31 89 VAL A CA 1
ATOM 626 C C . VAL A 1 89 ? 13.010 -1.529 -16.959 1.00 73.31 89 VAL A C 1
ATOM 628 O O . VAL A 1 89 ? 12.310 -1.703 -15.968 1.00 73.31 89 VAL A O 1
ATOM 631 N N . ALA A 1 90 ? 12.673 -0.670 -17.925 1.00 67.50 90 ALA A N 1
ATOM 632 C CA . ALA A 1 90 ? 11.465 0.153 -17.886 1.00 67.50 90 ALA A CA 1
ATOM 633 C C . ALA A 1 90 ? 10.169 -0.671 -18.007 1.00 67.50 90 ALA A C 1
ATOM 635 O O . ALA A 1 90 ? 9.164 -0.331 -17.386 1.00 67.50 90 ALA A O 1
ATOM 636 N N . VAL A 1 91 ? 10.177 -1.759 -18.781 1.00 65.19 91 VAL A N 1
ATOM 637 C CA . VAL A 1 91 ? 9.023 -2.657 -18.955 1.00 65.19 91 VAL A CA 1
ATOM 638 C C . VAL A 1 91 ? 8.870 -3.616 -17.769 1.00 65.19 91 VAL A C 1
ATOM 640 O O . VAL A 1 91 ? 7.751 -3.993 -17.431 1.00 65.19 91 VAL A O 1
ATOM 643 N N . VAL A 1 92 ? 9.969 -3.977 -17.102 1.00 62.66 92 VAL A N 1
ATOM 644 C CA . VAL A 1 92 ? 10.000 -4.873 -15.930 1.00 62.66 92 VAL A CA 1
ATOM 645 C C . VAL A 1 92 ? 9.797 -4.105 -14.613 1.00 62.66 92 VAL A C 1
ATOM 647 O O . VAL A 1 92 ? 9.921 -4.679 -13.536 1.00 62.66 92 VAL A O 1
ATOM 650 N N . VAL A 1 93 ? 9.427 -2.818 -14.650 1.00 65.12 93 VAL A N 1
ATOM 651 C CA . VAL A 1 93 ? 9.048 -2.080 -13.436 1.00 65.12 93 VAL A CA 1
ATOM 652 C C . VAL A 1 93 ? 7.847 -2.768 -12.783 1.00 65.12 93 VAL A C 1
ATOM 654 O O . VAL A 1 93 ? 6.704 -2.630 -13.220 1.00 65.12 93 VAL A O 1
ATOM 657 N N . VAL A 1 94 ? 8.118 -3.516 -11.714 1.00 68.12 94 VAL A N 1
ATOM 658 C CA . VAL A 1 94 ? 7.091 -4.118 -10.868 1.00 68.12 94 VAL A CA 1
ATOM 659 C C . VAL A 1 94 ? 6.404 -2.983 -10.124 1.00 68.12 94 VAL A C 1
ATOM 661 O O . VAL A 1 94 ? 6.969 -2.365 -9.222 1.00 68.12 94 VAL A O 1
ATOM 664 N N . ILE A 1 95 ? 5.176 -2.678 -10.531 1.00 76.31 95 ILE A N 1
ATOM 665 C CA . ILE A 1 95 ? 4.359 -1.686 -9.843 1.00 76.31 95 ILE A CA 1
ATOM 666 C C . ILE A 1 95 ? 3.779 -2.353 -8.603 1.00 76.31 95 ILE A C 1
ATOM 668 O O . ILE A 1 95 ? 2.906 -3.215 -8.688 1.00 76.31 95 ILE A O 1
ATOM 672 N N . VAL A 1 96 ? 4.268 -1.933 -7.441 1.00 83.50 96 VAL A N 1
ATOM 673 C CA . VAL A 1 96 ? 3.710 -2.340 -6.154 1.00 83.50 96 VAL A CA 1
ATOM 674 C C . VAL A 1 96 ? 2.479 -1.485 -5.868 1.00 83.50 96 VAL A C 1
ATOM 676 O O . VAL A 1 96 ? 2.527 -0.257 -5.974 1.00 83.50 96 VAL A O 1
ATOM 679 N N . ILE A 1 97 ? 1.379 -2.136 -5.502 1.00 86.19 97 ILE A N 1
ATOM 680 C CA . ILE A 1 97 ? 0.142 -1.493 -5.056 1.00 86.19 97 ILE A CA 1
ATOM 681 C C . ILE A 1 97 ? -0.054 -1.868 -3.592 1.00 86.19 97 ILE A C 1
ATOM 683 O O . ILE A 1 97 ? -0.105 -3.052 -3.259 1.00 86.19 97 ILE A O 1
ATOM 687 N N . VAL A 1 98 ? -0.176 -0.867 -2.724 1.00 89.25 98 VAL A N 1
ATOM 688 C CA . VAL A 1 98 ? -0.516 -1.086 -1.316 1.00 89.25 98 VAL A CA 1
ATOM 689 C C . VAL A 1 98 ? -2.028 -1.188 -1.194 1.00 89.25 98 VAL A C 1
ATOM 691 O O . VAL A 1 98 ? -2.769 -0.344 -1.706 1.00 89.25 98 VAL A O 1
ATOM 694 N N . VAL A 1 99 ? -2.481 -2.231 -0.502 1.00 90.81 99 VAL A N 1
ATOM 695 C CA . VAL A 1 99 ? -3.896 -2.465 -0.227 1.00 90.81 99 VAL A CA 1
ATOM 696 C C . VAL A 1 99 ? -4.139 -2.333 1.270 1.00 90.81 99 VAL A C 1
ATOM 698 O O . VAL A 1 99 ? -3.632 -3.127 2.057 1.00 90.81 99 VAL A O 1
ATOM 701 N N . LYS A 1 100 ? -4.958 -1.357 1.657 1.00 92.62 100 LYS A N 1
ATOM 702 C CA . LYS A 1 100 ? -5.464 -1.201 3.023 1.00 92.62 100 LYS A CA 1
ATOM 703 C C . LYS A 1 100 ? -6.798 -1.924 3.151 1.00 92.62 100 LYS A C 1
ATOM 705 O O . LYS A 1 100 ? -7.703 -1.676 2.354 1.00 92.62 100 LYS A O 1
ATOM 710 N N . ILE A 1 101 ? -6.947 -2.752 4.180 1.00 94.19 101 ILE A N 1
ATOM 711 C CA . ILE A 1 101 ? -8.201 -3.435 4.517 1.00 94.19 101 ILE A CA 1
ATOM 712 C C . ILE A 1 101 ? -8.563 -3.126 5.970 1.00 94.19 101 ILE A C 1
ATOM 714 O O . ILE A 1 101 ? -7.704 -3.143 6.845 1.00 94.19 101 ILE A O 1
ATOM 718 N N . VAL A 1 102 ? -9.839 -2.838 6.214 1.00 94.31 102 VAL A N 1
ATOM 719 C CA . VAL A 1 102 ? -10.449 -2.815 7.550 1.00 94.31 102 VAL A CA 1
ATOM 720 C C . VAL A 1 102 ? -11.460 -3.946 7.584 1.00 94.31 102 VAL A C 1
ATOM 722 O O . VAL A 1 102 ? -12.274 -4.056 6.666 1.00 94.31 102 VAL A O 1
ATOM 725 N N . CYS A 1 103 ? -11.423 -4.782 8.616 1.00 94.56 103 CYS A N 1
ATOM 726 C CA . CYS A 1 103 ? -12.385 -5.862 8.789 1.00 94.56 103 CYS A CA 1
ATOM 727 C C . CYS A 1 103 ? -12.927 -5.918 10.217 1.00 94.56 103 CYS A C 1
ATOM 729 O O . CYS A 1 103 ? -12.313 -5.390 11.144 1.00 94.56 103 CYS A O 1
ATOM 731 N N . ASP A 1 104 ? -14.074 -6.570 10.379 1.00 92.75 104 ASP A N 1
ATOM 732 C CA . ASP A 1 104 ? -14.632 -6.897 11.689 1.00 92.75 104 ASP A CA 1
ATOM 733 C C . ASP A 1 104 ? -14.127 -8.258 12.215 1.00 92.75 104 ASP A C 1
ATOM 735 O O . ASP A 1 104 ? -13.327 -8.949 11.575 1.00 92.75 104 ASP A O 1
ATOM 739 N N . ALA A 1 105 ? -14.618 -8.652 13.394 1.00 90.69 105 ALA A N 1
ATOM 740 C CA . ALA A 1 105 ? -14.294 -9.926 14.040 1.00 90.69 105 ALA A CA 1
ATOM 741 C C . ALA A 1 105 ? -14.723 -11.169 13.231 1.00 90.69 105 ALA A C 1
ATOM 743 O O . ALA A 1 105 ? -14.165 -12.247 13.421 1.00 90.69 105 ALA A O 1
ATOM 744 N N . ASN A 1 106 ? -15.680 -11.026 12.307 1.00 89.88 106 ASN A N 1
ATOM 745 C CA . ASN A 1 106 ? -16.174 -12.099 11.440 1.00 89.88 106 ASN A CA 1
ATOM 746 C C . ASN A 1 106 ? -15.430 -12.148 10.095 1.00 89.88 106 ASN A C 1
ATOM 748 O O . ASN A 1 106 ? -15.881 -12.810 9.156 1.00 89.88 106 ASN A O 1
ATOM 752 N N . LEU A 1 107 ? -14.298 -11.442 9.989 1.00 91.62 107 LEU A N 1
ATOM 753 C CA . LEU A 1 107 ? -13.507 -11.278 8.769 1.00 91.62 107 LEU A CA 1
ATOM 754 C C . LEU A 1 107 ? -14.274 -10.575 7.639 1.00 91.62 107 LEU A C 1
ATOM 756 O O . LEU A 1 107 ? -13.874 -10.672 6.478 1.00 91.62 107 LEU A O 1
ATOM 760 N N . LYS A 1 108 ? -15.370 -9.868 7.939 1.00 93.44 108 LYS A N 1
ATOM 761 C CA . LYS A 1 108 ? -16.086 -9.078 6.938 1.00 93.44 108 LYS A CA 1
ATOM 762 C C . LYS A 1 108 ? -15.300 -7.805 6.674 1.00 93.44 108 LYS A C 1
ATOM 764 O O . LYS A 1 108 ? -15.006 -7.046 7.592 1.00 93.44 108 LYS A O 1
ATOM 769 N N . ILE A 1 109 ? -14.980 -7.560 5.412 1.00 95.94 109 ILE A N 1
ATOM 770 C CA . ILE A 1 109 ? -14.250 -6.374 4.974 1.00 95.94 109 ILE A CA 1
ATOM 771 C C . ILE A 1 109 ? -15.208 -5.179 5.018 1.00 95.94 109 ILE A C 1
ATOM 773 O O . ILE A 1 109 ? -16.201 -5.145 4.293 1.00 95.94 109 ILE A O 1
ATOM 777 N N . LEU A 1 110 ? -14.921 -4.208 5.877 1.00 94.06 110 LEU A N 1
ATOM 778 C CA . LEU A 1 110 ? -15.705 -2.983 6.042 1.00 94.06 110 LEU A CA 1
ATOM 779 C C . LEU A 1 110 ? -15.234 -1.879 5.093 1.00 94.06 110 LEU A C 1
ATOM 781 O O . LEU A 1 110 ? -16.046 -1.123 4.572 1.00 94.06 110 LEU A O 1
ATOM 785 N N . ASP A 1 111 ? -13.926 -1.814 4.846 1.00 94.56 111 ASP A N 1
ATOM 786 C CA . ASP A 1 111 ? -13.320 -0.875 3.907 1.00 94.56 111 ASP A CA 1
ATOM 787 C C . ASP A 1 111 ? -12.119 -1.521 3.213 1.00 94.56 111 ASP A C 1
ATOM 789 O O . ASP A 1 111 ? -11.345 -2.261 3.825 1.00 94.56 111 ASP A O 1
ATOM 793 N N . CYS A 1 112 ? -11.959 -1.225 1.926 1.00 94.62 112 CYS A N 1
ATOM 794 C CA . CYS A 1 112 ? -10.829 -1.664 1.123 1.00 94.62 112 CYS A CA 1
ATOM 795 C C . CYS A 1 112 ? -10.346 -0.485 0.280 1.00 94.62 112 CYS A C 1
ATOM 797 O O . CYS A 1 112 ? -11.122 0.123 -0.458 1.00 94.62 112 CYS A O 1
ATOM 799 N N . ASN A 1 113 ? -9.054 -0.177 0.349 1.00 93.06 113 ASN A N 1
ATOM 800 C CA . ASN A 1 113 ? -8.414 0.802 -0.518 1.00 93.06 113 ASN A CA 1
ATOM 801 C C . ASN A 1 113 ? -7.215 0.155 -1.210 1.00 93.06 113 ASN A C 1
ATOM 803 O O . ASN A 1 113 ? -6.226 -0.150 -0.557 1.00 93.06 113 ASN A O 1
ATOM 807 N N . ALA A 1 114 ? -7.314 -0.037 -2.525 1.00 91.00 114 ALA A N 1
ATOM 808 C CA . ALA A 1 114 ? -6.293 -0.671 -3.354 1.00 91.00 114 ALA A CA 1
ATOM 809 C C . ALA A 1 114 ? -5.711 0.290 -4.404 1.00 91.00 114 ALA A C 1
ATOM 811 O O . ALA A 1 114 ? -5.267 -0.164 -5.448 1.00 91.00 114 ALA A O 1
ATOM 812 N N . ARG A 1 115 ? -5.782 1.615 -4.199 1.00 86.44 115 ARG A N 1
ATOM 813 C CA . ARG A 1 115 ? -5.394 2.620 -5.217 1.00 86.44 115 ARG A CA 1
ATOM 814 C C . ARG A 1 115 ? -4.018 3.243 -4.994 1.00 86.44 115 ARG A C 1
ATOM 816 O O . ARG A 1 115 ? -3.628 4.128 -5.752 1.00 86.44 115 ARG A O 1
ATOM 823 N N . SER A 1 116 ? -3.300 2.828 -3.959 1.00 85.50 116 SER A N 1
ATOM 824 C CA . SER A 1 116 ? -2.104 3.534 -3.509 1.00 85.50 116 SER A CA 1
ATOM 825 C C . SER A 1 116 ? -0.820 2.905 -4.056 1.00 85.50 116 SER A C 1
ATOM 827 O O . SER A 1 116 ? -0.664 1.685 -3.977 1.00 85.50 116 SER A O 1
ATOM 829 N N . PRO A 1 117 ? 0.120 3.707 -4.592 1.00 84.62 117 PRO A N 1
ATOM 830 C CA . PRO A 1 117 ? 1.440 3.218 -4.980 1.00 84.62 117 PRO A CA 1
ATOM 831 C C . PRO A 1 117 ? 2.222 2.651 -3.789 1.00 84.62 117 PRO A C 1
ATOM 833 O O . PRO A 1 117 ? 2.102 3.154 -2.674 1.00 84.62 117 PRO A O 1
ATOM 836 N N . GLY A 1 118 ? 3.097 1.678 -4.053 1.00 80.56 118 GLY A N 1
ATOM 837 C CA . GLY A 1 118 ? 4.009 1.048 -3.087 1.00 80.56 118 GLY A CA 1
ATOM 838 C C . GLY A 1 118 ? 4.869 2.008 -2.265 1.00 80.56 118 GLY A C 1
ATOM 839 O O . GLY A 1 118 ? 5.287 1.671 -1.167 1.00 80.56 118 GLY A O 1
ATOM 840 N N . SER A 1 119 ? 5.133 3.206 -2.787 1.00 83.00 119 SER A N 1
ATOM 841 C CA . SER A 1 119 ? 5.954 4.225 -2.129 1.00 83.00 119 SER A CA 1
ATOM 842 C C . SER A 1 119 ? 5.209 5.053 -1.078 1.00 83.00 119 SER A C 1
ATOM 844 O O . SER A 1 119 ? 5.821 5.896 -0.423 1.00 83.00 119 SER A O 1
ATOM 846 N N . PHE A 1 120 ? 3.893 4.884 -0.934 1.00 83.31 120 PHE A N 1
ATOM 847 C CA . PHE A 1 120 ? 3.099 5.680 -0.002 1.00 83.31 120 PHE A CA 1
ATOM 848 C C . PHE A 1 120 ? 3.148 5.074 1.400 1.00 83.31 120 PHE A C 1
ATOM 850 O O . PHE A 1 120 ? 2.964 3.875 1.570 1.00 83.31 120 PHE A O 1
ATOM 857 N N . HIS A 1 121 ? 3.322 5.923 2.415 1.00 83.75 121 HIS A N 1
ATOM 858 C CA . HIS A 1 121 ? 3.186 5.501 3.807 1.00 83.75 121 HIS A CA 1
ATOM 859 C C . HIS A 1 121 ? 1.730 5.156 4.144 1.00 83.75 121 HIS A C 1
ATOM 861 O O . HIS A 1 121 ? 0.814 5.915 3.819 1.00 83.75 121 HIS A O 1
ATOM 867 N N . ASP A 1 122 ? 1.539 4.079 4.896 1.00 83.44 122 ASP A N 1
ATOM 868 C CA . ASP A 1 122 ? 0.271 3.612 5.463 1.00 83.44 122 ASP A CA 1
ATOM 869 C C . ASP A 1 122 ? -0.611 4.731 6.039 1.00 83.44 122 ASP A C 1
ATOM 871 O O . ASP A 1 122 ? -1.790 4.868 5.697 1.00 83.44 122 ASP A O 1
ATOM 875 N N . SER A 1 123 ? -0.024 5.602 6.863 1.00 85.50 123 SER A N 1
ATOM 876 C CA . SER A 1 123 ? -0.731 6.724 7.490 1.00 85.50 123 SER A CA 1
ATOM 877 C C . SER A 1 123 ? -1.276 7.735 6.477 1.00 85.50 123 SER A C 1
ATOM 879 O O . SER A 1 123 ? -2.356 8.293 6.686 1.00 85.50 123 SER A O 1
ATOM 881 N N . ARG A 1 124 ? -0.576 7.938 5.353 1.00 88.56 124 ARG A N 1
ATOM 882 C CA . ARG A 1 124 ? -1.035 8.783 4.245 1.00 88.56 124 ARG A CA 1
ATOM 883 C C . ARG A 1 124 ? -2.200 8.128 3.509 1.00 88.56 124 ARG A C 1
ATOM 885 O O . ARG A 1 124 ? -3.203 8.795 3.274 1.00 88.56 124 ARG A O 1
ATOM 892 N N . ILE A 1 125 ? -2.093 6.832 3.205 1.00 89.62 125 ILE A N 1
ATOM 893 C CA . ILE A 1 125 ? -3.147 6.060 2.525 1.00 89.62 125 ILE A CA 1
ATOM 894 C C . ILE A 1 125 ? -4.449 6.113 3.323 1.00 89.62 125 ILE A C 1
ATOM 896 O O . ILE A 1 125 ? -5.524 6.317 2.756 1.00 89.62 125 ILE A O 1
ATOM 900 N N . LEU A 1 126 ? -4.359 5.949 4.646 1.00 90.81 126 LEU A N 1
ATOM 901 C CA . LEU A 1 126 ? -5.520 6.060 5.516 1.00 90.81 126 LEU A CA 1
ATOM 902 C C . LEU A 1 126 ? -6.067 7.494 5.527 1.00 90.81 126 LEU A C 1
ATOM 904 O O . LEU A 1 126 ? -7.260 7.666 5.299 1.00 90.81 126 LEU A O 1
ATOM 908 N N . ARG A 1 127 ? -5.228 8.516 5.734 1.00 89.62 127 ARG A N 1
ATOM 909 C CA . ARG A 1 127 ? -5.677 9.918 5.832 1.00 89.62 127 ARG A CA 1
ATOM 910 C C . ARG A 1 127 ? -6.360 10.434 4.562 1.00 89.62 127 ARG A C 1
ATOM 912 O O . ARG A 1 127 ? -7.292 11.226 4.649 1.00 89.62 127 ARG A O 1
ATOM 919 N N . GLU A 1 128 ? -5.909 9.986 3.395 1.00 90.00 128 GLU A N 1
ATOM 920 C CA . GLU A 1 128 ? -6.493 10.357 2.100 1.00 90.00 128 GLU A CA 1
ATOM 921 C C . GLU A 1 128 ? -7.730 9.510 1.731 1.00 90.00 128 GLU A C 1
ATOM 923 O O . GLU A 1 128 ? -8.364 9.754 0.705 1.00 90.00 128 GLU A O 1
ATOM 928 N N . SER A 1 129 ? -8.107 8.516 2.546 1.00 91.62 129 SER A N 1
ATOM 929 C CA . SER A 1 129 ? -9.245 7.635 2.261 1.00 91.62 129 SER A CA 1
ATOM 930 C C . SER A 1 129 ? -10.600 8.244 2.642 1.00 91.62 129 SER A C 1
ATOM 932 O O . SER A 1 129 ? -10.723 8.998 3.608 1.00 91.62 129 SER A O 1
ATOM 934 N N . ALA A 1 130 ? -11.655 7.837 1.927 1.00 92.62 130 ALA A N 1
ATOM 935 C CA . ALA A 1 130 ? -13.035 8.178 2.283 1.00 92.62 130 ALA A CA 1
ATOM 936 C C . ALA A 1 130 ? -13.421 7.650 3.677 1.00 92.62 130 ALA A C 1
ATOM 938 O O . ALA A 1 130 ? -14.175 8.301 4.394 1.00 92.62 130 ALA A O 1
ATOM 939 N N . PHE A 1 131 ? -12.851 6.511 4.085 1.00 93.88 131 PHE A N 1
ATOM 940 C CA . PHE A 1 131 ? -13.035 5.950 5.421 1.00 93.88 131 PHE A CA 1
ATOM 941 C C . PHE A 1 131 ? -12.586 6.923 6.517 1.00 93.88 131 PHE A C 1
ATOM 943 O O . PHE A 1 131 ? -13.333 7.169 7.457 1.00 93.88 131 PHE A O 1
ATOM 950 N N . TRP A 1 132 ? -11.409 7.541 6.370 1.00 93.56 132 TRP A N 1
ATOM 951 C CA . TRP A 1 132 ? -10.942 8.559 7.315 1.00 93.56 132 TRP A CA 1
ATOM 952 C C . TRP A 1 132 ? -11.914 9.732 7.404 1.00 93.56 132 TRP A C 1
ATOM 954 O O . TRP A 1 132 ? -12.287 10.131 8.499 1.00 93.56 132 TRP A O 1
ATOM 964 N N . GLN A 1 133 ? -12.366 10.259 6.263 1.00 94.25 133 GLN A N 1
ATOM 965 C CA . GLN A 1 133 ? -13.316 11.376 6.240 1.00 94.25 133 GLN A CA 1
ATOM 966 C C . GLN A 1 133 ? -14.645 11.014 6.917 1.00 94.25 133 GLN A C 1
ATOM 968 O O . GLN A 1 133 ? -15.200 11.830 7.650 1.00 94.25 133 GLN A O 1
ATOM 973 N N . ALA A 1 134 ? -15.138 9.791 6.710 1.00 94.56 134 ALA A N 1
ATOM 974 C CA . ALA A 1 134 ? -16.379 9.308 7.304 1.00 94.56 134 ALA A CA 1
ATOM 975 C C . ALA A 1 134 ? -16.279 9.125 8.829 1.00 94.56 134 ALA A C 1
ATOM 977 O O . ALA A 1 134 ? -17.191 9.539 9.540 1.00 94.56 134 ALA A O 1
ATOM 978 N N . MET A 1 135 ? -15.166 8.575 9.332 1.00 95.06 135 MET A N 1
ATOM 979 C CA . MET A 1 135 ? -14.914 8.471 10.777 1.00 95.06 135 MET A CA 1
ATOM 980 C C . MET A 1 135 ? -14.749 9.856 11.413 1.00 95.06 135 MET A C 1
ATOM 982 O O . MET A 1 135 ? -15.299 10.145 12.468 1.00 95.06 135 MET A O 1
ATOM 986 N N . GLU A 1 136 ? -14.014 10.749 10.747 1.00 92.88 136 GLU A N 1
ATOM 987 C CA . GLU A 1 136 ? -13.695 12.074 11.277 1.00 92.88 136 GLU A CA 1
ATOM 988 C C . GLU A 1 136 ? -14.895 13.027 11.302 1.00 92.88 136 GLU A C 1
ATOM 990 O O . GLU A 1 136 ? -14.973 13.912 12.149 1.00 92.88 136 GLU A O 1
ATOM 995 N N . SER A 1 137 ? -15.834 12.848 10.374 1.00 93.44 137 SER A N 1
ATOM 996 C CA . SER A 1 137 ? -17.106 13.578 10.358 1.00 93.44 137 SER A CA 1
ATOM 997 C C . SER A 1 137 ? -18.173 12.954 11.262 1.00 93.44 137 SER A C 1
ATOM 999 O O . SER A 1 137 ? -19.246 13.536 11.406 1.00 93.44 137 SER A O 1
ATOM 1001 N N . GLY A 1 138 ? -17.907 11.784 11.855 1.00 92.06 138 GLY A N 1
ATOM 1002 C CA . GLY A 1 138 ? -18.879 11.042 12.659 1.00 92.06 138 GLY A CA 1
ATOM 1003 C C . GLY A 1 138 ? -20.015 10.411 11.847 1.00 92.06 138 GLY A C 1
ATOM 1004 O O . GLY A 1 138 ? -21.011 9.985 12.424 1.00 92.06 138 GLY A O 1
ATOM 1005 N N . VAL A 1 139 ? -19.893 10.340 10.514 1.00 93.56 139 VAL A N 1
ATOM 1006 C CA . VAL A 1 139 ? -20.844 9.607 9.655 1.00 93.56 139 VAL A CA 1
ATOM 1007 C C . VAL A 1 139 ? -20.798 8.114 9.969 1.00 93.56 139 VAL A C 1
ATOM 1009 O O . VAL A 1 139 ? -21.821 7.433 9.927 1.00 93.56 139 VAL A O 1
ATOM 1012 N N . ILE A 1 140 ? -19.602 7.612 10.272 1.00 90.56 140 IL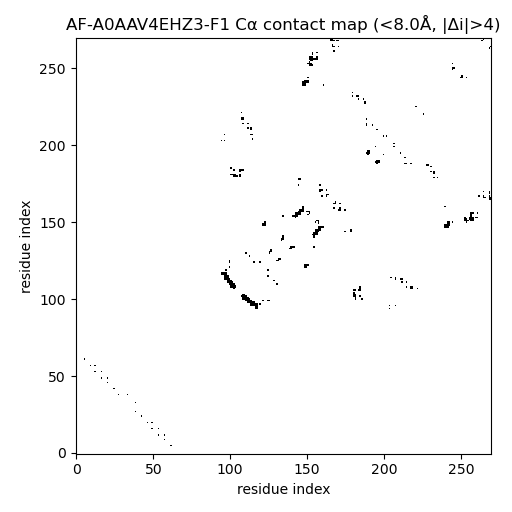E A N 1
ATOM 1013 C CA . ILE A 1 140 ? -19.382 6.265 10.782 1.00 90.56 140 ILE A CA 1
ATOM 1014 C C . ILE A 1 140 ? -18.811 6.416 12.187 1.00 90.56 140 ILE A C 1
ATOM 1016 O O . ILE A 1 140 ? -17.814 7.108 12.377 1.00 90.56 140 ILE A O 1
ATOM 1020 N N . ASP A 1 141 ? -19.451 5.762 13.150 1.00 89.62 141 ASP A N 1
ATOM 1021 C CA . ASP A 1 141 ? -18.966 5.669 14.522 1.00 89.62 141 ASP A CA 1
ATOM 1022 C C . ASP A 1 141 ? -18.357 4.284 14.773 1.00 89.62 141 ASP A C 1
ATOM 1024 O O . ASP A 1 141 ? -18.739 3.284 14.155 1.00 89.62 141 ASP A O 1
ATOM 1028 N N . GLY A 1 142 ? -17.391 4.230 15.681 1.00 90.75 142 GLY A N 1
ATOM 1029 C CA . GLY A 1 142 ? -16.721 3.003 16.074 1.00 90.75 142 GLY A CA 1
ATOM 1030 C C . GLY A 1 142 ? -15.257 3.203 16.437 1.00 90.75 142 GLY A C 1
ATOM 1031 O O . GLY A 1 142 ? -14.643 4.241 16.194 1.00 90.75 142 GLY A O 1
ATOM 1032 N N . LEU A 1 143 ? -14.684 2.148 17.011 1.00 93.06 143 LEU A N 1
ATOM 1033 C CA . LEU A 1 143 ? -13.279 2.091 17.380 1.00 93.06 143 LEU A CA 1
ATOM 1034 C C . LEU A 1 143 ? -12.536 1.133 16.450 1.00 93.06 143 LEU A C 1
ATOM 1036 O O . LEU A 1 143 ? -12.858 -0.052 16.368 1.00 93.06 143 LEU A O 1
ATOM 1040 N N . VAL A 1 144 ? -11.512 1.645 15.778 1.00 94.81 144 VAL A N 1
ATOM 1041 C CA . VAL A 1 144 ? -10.636 0.890 14.881 1.00 94.81 144 VAL A CA 1
ATOM 1042 C C . VAL A 1 144 ? -9.288 0.687 15.558 1.00 94.81 144 VAL A C 1
ATOM 1044 O O . VAL A 1 144 ? -8.744 1.607 16.169 1.00 94.81 144 VAL A O 1
ATOM 1047 N N . LEU A 1 145 ? -8.719 -0.511 15.426 1.00 94.00 145 LEU A N 1
ATOM 1048 C CA . LEU A 1 145 ? -7.358 -0.788 15.874 1.00 94.00 145 LEU A CA 1
ATOM 1049 C C . LEU A 1 145 ? -6.379 -0.551 14.723 1.00 94.00 145 LEU A C 1
ATOM 1051 O O . LEU A 1 145 ? -6.496 -1.164 13.664 1.00 94.00 145 LEU A O 1
ATOM 1055 N N . GLY A 1 146 ? -5.419 0.341 14.943 1.00 92.25 146 GLY A N 1
ATOM 1056 C CA . GLY A 1 146 ? -4.346 0.648 14.006 1.00 92.25 146 GLY A CA 1
ATOM 1057 C C . GLY A 1 146 ? -2.980 0.240 14.540 1.00 92.25 146 GLY A C 1
ATOM 1058 O O . GLY A 1 146 ? -2.797 0.005 15.736 1.00 92.25 146 GLY A O 1
ATOM 1059 N N . ASP A 1 147 ? -2.013 0.200 13.636 1.00 89.12 147 ASP A N 1
ATOM 1060 C CA . ASP A 1 147 ? -0.595 0.099 13.973 1.00 89.12 147 ASP A CA 1
ATOM 1061 C C . ASP A 1 147 ? -0.051 1.344 14.662 1.00 89.12 147 ASP A C 1
ATOM 1063 O O . ASP A 1 147 ? -0.594 2.441 14.539 1.00 89.12 147 ASP A O 1
ATOM 1067 N N . SER A 1 148 ? 1.061 1.159 15.361 1.00 88.69 148 SER A N 1
ATOM 1068 C CA . SER A 1 148 ? 1.920 2.211 15.884 1.00 88.69 148 SER A CA 1
ATOM 1069 C C . SER A 1 148 ? 2.220 3.298 14.847 1.00 88.69 148 SER A C 1
ATOM 1071 O O . SER A 1 148 ? 2.177 4.480 15.183 1.00 88.69 148 SER A O 1
ATOM 1073 N N . ALA A 1 149 ? 2.394 2.913 13.576 1.00 87.00 149 ALA A N 1
ATOM 1074 C CA . ALA A 1 149 ? 2.657 3.816 12.457 1.00 87.00 149 ALA A CA 1
ATOM 1075 C C . ALA A 1 149 ? 1.516 4.807 12.140 1.00 87.00 149 ALA A C 1
ATOM 1077 O O . ALA A 1 149 ? 1.716 5.758 11.373 1.00 87.00 149 ALA A O 1
ATOM 1078 N N . TYR A 1 150 ? 0.321 4.616 12.708 1.00 90.25 150 TYR A N 1
ATOM 1079 C CA . TYR A 1 150 ? -0.817 5.514 12.531 1.00 90.25 150 TYR A CA 1
ATOM 1080 C C . TYR A 1 150 ? -0.928 6.536 13.675 1.00 90.25 150 TYR A C 1
ATOM 1082 O O . TYR A 1 150 ? -0.597 6.250 14.826 1.00 90.25 150 TYR A O 1
ATOM 1090 N N . PRO A 1 151 ? -1.417 7.758 13.399 1.00 90.50 151 PRO A N 1
ATOM 1091 C CA . PRO A 1 151 ? -1.695 8.716 14.459 1.00 90.50 151 PRO A CA 1
ATOM 1092 C C . PRO A 1 151 ? -2.907 8.252 15.273 1.00 90.50 151 PRO A C 1
ATOM 1094 O O . PRO A 1 151 ? -3.946 7.927 14.702 1.00 90.50 151 PRO A O 1
ATOM 1097 N N . SER A 1 152 ? -2.806 8.282 16.602 1.00 92.88 152 SER A N 1
ATOM 1098 C CA . SER A 1 152 ? -3.962 7.987 17.451 1.00 92.88 152 SER A CA 1
ATOM 1099 C C . SER A 1 152 ? -5.076 9.024 17.237 1.00 92.88 152 SER A C 1
ATOM 1101 O O . SER A 1 152 ? -4.820 10.220 17.041 1.00 92.88 152 SER A O 1
ATOM 1103 N N . ARG A 1 153 ? -6.320 8.544 17.244 1.00 94.31 153 ARG A N 1
ATOM 1104 C CA . ARG A 1 153 ? -7.561 9.327 17.196 1.00 94.31 153 ARG A CA 1
ATOM 1105 C C . ARG A 1 153 ? -8.541 8.755 18.203 1.00 94.31 153 ARG A C 1
ATOM 1107 O O . ARG A 1 153 ? -8.390 7.618 18.631 1.00 94.31 153 ARG A O 1
ATOM 1114 N N . GLU A 1 154 ? -9.574 9.518 18.529 1.00 94.94 154 GLU A N 1
ATOM 1115 C CA . GLU A 1 154 ? -10.662 9.037 19.391 1.00 94.94 154 GLU A CA 1
ATOM 1116 C C . GLU A 1 154 ? -11.322 7.768 18.828 1.00 94.94 154 GLU A C 1
ATOM 1118 O O . GLU A 1 154 ? -11.709 6.884 19.586 1.00 94.94 154 GLU A O 1
ATOM 1123 N N . TRP A 1 155 ? -11.340 7.642 17.498 1.00 95.25 155 TRP A N 1
ATOM 1124 C CA . TRP A 1 155 ? -11.830 6.478 16.766 1.00 95.25 155 TRP A CA 1
ATOM 1125 C C . TRP A 1 155 ? -10.728 5.501 16.302 1.00 95.25 155 TRP A C 1
ATOM 1127 O O . TRP A 1 155 ? -11.046 4.411 15.832 1.00 95.25 155 TRP A O 1
ATOM 1137 N N . LEU A 1 156 ? -9.436 5.851 16.416 1.00 95.25 156 LEU A N 1
ATOM 1138 C CA . LEU A 1 156 ? -8.296 5.029 15.969 1.00 95.25 156 LEU A CA 1
ATOM 1139 C C . LEU A 1 156 ? -7.310 4.782 17.113 1.00 95.25 156 LEU A C 1
ATOM 1141 O O . LEU A 1 156 ? -6.494 5.640 17.470 1.00 95.25 156 LEU A O 1
ATOM 1145 N N . MET A 1 157 ? -7.347 3.570 17.655 1.00 95.19 157 MET A N 1
ATOM 1146 C CA . MET A 1 157 ? -6.499 3.153 18.761 1.00 95.19 157 MET A CA 1
ATOM 1147 C C . MET A 1 157 ? -5.228 2.466 18.270 1.00 95.19 157 MET A C 1
ATOM 1149 O O . MET A 1 157 ? -5.272 1.438 17.592 1.00 95.19 157 MET A O 1
ATOM 1153 N N . THR A 1 158 ? -4.087 2.991 18.702 1.00 94.25 158 THR A N 1
ATOM 1154 C CA . THR A 1 158 ? -2.758 2.439 18.424 1.00 94.25 158 THR A CA 1
ATOM 1155 C C . THR A 1 158 ? -2.098 1.969 19.723 1.00 94.25 158 THR A C 1
ATOM 1157 O O . THR A 1 158 ? -2.414 2.502 20.799 1.00 94.25 158 THR A O 1
ATOM 1160 N N . PRO A 1 159 ? -1.216 0.955 19.674 1.00 94.12 159 PRO A N 1
ATOM 1161 C CA . PRO A 1 159 ? -0.634 0.375 20.878 1.00 94.12 159 PRO A CA 1
ATOM 1162 C C . PRO A 1 159 ? 0.243 1.390 21.626 1.00 94.12 159 PRO A C 1
ATOM 1164 O O . PRO A 1 159 ? 0.729 2.378 21.065 1.00 94.12 159 PRO A O 1
ATOM 1167 N N . TYR A 1 160 ? 0.460 1.157 22.919 1.00 93.94 160 TYR A N 1
ATOM 1168 C CA . TYR A 1 160 ? 1.489 1.874 23.666 1.00 93.94 160 TYR A CA 1
ATOM 1169 C C . TYR A 1 160 ? 2.861 1.452 23.151 1.00 93.94 160 TYR A C 1
ATOM 1171 O O . TYR A 1 160 ? 3.189 0.270 23.196 1.00 93.94 160 TYR A O 1
ATOM 1179 N N . LEU A 1 161 ? 3.671 2.410 22.701 1.00 90.81 161 LEU A N 1
ATOM 1180 C CA . LEU A 1 161 ? 5.047 2.128 22.283 1.00 90.81 161 LEU A CA 1
ATOM 1181 C C . LEU A 1 161 ? 5.904 1.664 23.467 1.00 90.81 161 LEU A C 1
ATOM 1183 O O . LEU A 1 161 ? 6.639 0.694 23.356 1.00 90.81 161 LEU A O 1
ATOM 1187 N N . ASN A 1 162 ? 5.742 2.336 24.609 1.00 90.62 162 ASN A N 1
ATOM 1188 C CA . ASN A 1 162 ? 6.438 2.043 25.857 1.00 90.62 162 ASN A CA 1
ATOM 1189 C C . ASN A 1 162 ? 5.394 1.887 26.975 1.00 90.62 162 ASN A C 1
ATOM 1191 O O . ASN A 1 162 ? 5.072 2.883 27.629 1.00 90.62 162 ASN A O 1
ATOM 1195 N N . PRO A 1 163 ? 4.793 0.694 27.153 1.00 92.38 163 PRO A N 1
ATOM 1196 C CA . PRO A 1 163 ? 3.851 0.460 28.241 1.00 92.38 163 PRO A CA 1
ATOM 1197 C C . PRO A 1 163 ? 4.570 0.589 29.594 1.00 92.38 163 PRO A C 1
ATOM 1199 O O . PRO A 1 163 ? 5.644 0.031 29.788 1.00 92.38 163 PRO A O 1
ATOM 1202 N N . MET A 1 164 ? 3.987 1.348 30.522 1.00 93.81 164 MET A N 1
ATOM 1203 C CA . MET A 1 164 ? 4.580 1.679 31.828 1.00 93.81 164 MET A CA 1
ATOM 1204 C C . MET A 1 164 ? 3.892 0.976 33.003 1.00 93.81 164 MET A C 1
ATOM 1206 O O . MET A 1 164 ? 4.350 1.071 34.139 1.00 93.81 164 MET A O 1
ATOM 1210 N N . ASN A 1 165 ? 2.755 0.323 32.764 1.00 94.81 165 ASN A N 1
ATOM 1211 C CA . ASN A 1 165 ? 1.977 -0.341 33.802 1.00 94.81 165 ASN A CA 1
ATOM 1212 C C . ASN A 1 165 ? 1.234 -1.566 33.248 1.00 94.81 165 ASN A C 1
ATOM 1214 O O . ASN A 1 165 ? 1.091 -1.750 32.037 1.00 94.81 165 ASN A O 1
ATOM 1218 N N . ARG A 1 166 ? 0.715 -2.390 34.166 1.00 94.69 166 ARG A N 1
ATOM 1219 C CA . ARG A 1 166 ? 0.063 -3.663 33.835 1.00 94.69 166 ARG A CA 1
ATOM 1220 C C . ARG A 1 166 ? -1.179 -3.499 32.955 1.00 94.69 166 ARG A C 1
ATOM 1222 O O . ARG A 1 166 ? -1.455 -4.374 32.137 1.00 94.69 166 ARG A O 1
ATOM 1229 N N . SER A 1 167 ? -1.926 -2.403 33.100 1.00 95.62 167 SER A N 1
ATOM 1230 C CA . SER A 1 167 ? -3.117 -2.170 32.277 1.00 95.62 167 SER A CA 1
ATOM 1231 C C . SER A 1 167 ? -2.757 -1.834 30.831 1.00 95.62 167 SER A C 1
ATOM 1233 O O . SER A 1 167 ? -3.384 -2.354 29.910 1.00 95.62 167 SER A O 1
ATOM 1235 N N . GLN A 1 168 ? -1.692 -1.059 30.610 1.00 95.62 168 GLN A N 1
ATOM 1236 C CA . GLN A 1 168 ? -1.143 -0.799 29.277 1.00 95.62 168 GLN A CA 1
ATOM 1237 C C . GLN A 1 168 ? -0.570 -2.070 28.636 1.00 95.62 168 GLN A C 1
ATOM 1239 O O . GLN A 1 168 ? -0.811 -2.316 27.454 1.00 95.62 168 GLN A O 1
ATOM 1244 N N . GLU A 1 169 ? 0.134 -2.908 29.404 1.00 94.69 169 GLU A N 1
ATOM 1245 C CA . GLU A 1 169 ? 0.639 -4.206 28.928 1.00 94.69 169 GLU A CA 1
ATOM 1246 C C . GLU A 1 169 ? -0.500 -5.138 28.492 1.00 94.69 169 GLU A C 1
ATOM 1248 O O . GLU A 1 169 ? -0.457 -5.712 27.402 1.00 94.69 169 GLU A O 1
ATOM 1253 N N . ARG A 1 170 ? -1.551 -5.256 29.313 1.00 95.81 170 ARG A N 1
ATOM 1254 C CA . ARG A 1 170 ? -2.736 -6.070 29.006 1.00 95.81 170 ARG A CA 1
ATOM 1255 C C . ARG A 1 170 ? -3.510 -5.537 27.807 1.00 95.81 170 ARG A C 1
ATOM 1257 O O . ARG A 1 170 ? -3.928 -6.335 26.967 1.00 95.81 170 ARG A O 1
ATOM 1264 N N . LEU A 1 171 ? -3.662 -4.214 27.692 1.00 95.38 171 LEU A N 1
ATOM 1265 C CA . LEU A 1 171 ? -4.267 -3.603 26.511 1.00 95.38 171 LEU A CA 1
ATOM 1266 C C . LEU A 1 171 ? -3.447 -3.931 25.266 1.00 95.38 171 LEU A C 1
ATOM 1268 O O . LEU A 1 171 ? -4.020 -4.394 24.289 1.00 95.38 171 LEU A O 1
ATOM 1272 N N . ASN A 1 172 ? -2.123 -3.761 25.296 1.00 95.31 172 ASN A N 1
ATOM 1273 C CA . ASN A 1 172 ? -1.261 -4.097 24.162 1.00 95.31 172 ASN A CA 1
ATOM 1274 C C . ASN A 1 172 ? -1.334 -5.586 23.787 1.00 95.31 172 ASN A C 1
ATOM 1276 O O . ASN A 1 172 ? -1.356 -5.912 22.600 1.00 95.31 172 ASN A O 1
ATOM 1280 N N . ALA A 1 173 ? -1.398 -6.490 24.770 1.00 93.00 173 ALA A N 1
ATOM 1281 C CA . ALA A 1 173 ? -1.565 -7.921 24.522 1.00 93.00 173 ALA A CA 1
ATOM 1282 C C . ALA A 1 173 ? -2.902 -8.223 23.817 1.00 93.00 173 ALA A C 1
ATOM 1284 O O . ALA A 1 173 ? -2.929 -8.942 22.816 1.00 93.00 173 ALA A O 1
ATOM 1285 N N . SER A 1 174 ? -3.998 -7.622 24.292 1.00 93.12 174 SER A N 1
ATOM 1286 C CA . SER A 1 174 ? -5.322 -7.741 23.669 1.00 93.12 174 SER A CA 1
ATOM 1287 C C . SER A 1 174 ? -5.377 -7.093 22.281 1.00 93.12 174 SER A C 1
ATOM 1289 O O . SER A 1 174 ? -5.918 -7.675 21.341 1.00 93.12 174 SER A O 1
ATOM 1291 N N . HIS A 1 175 ? -4.758 -5.921 22.120 1.00 93.62 175 HIS A N 1
ATOM 1292 C CA . HIS A 1 175 ? -4.662 -5.186 20.858 1.00 93.62 175 HIS A CA 1
ATOM 1293 C C . HIS A 1 175 ? -3.950 -6.021 19.791 1.00 93.62 175 HIS A C 1
ATOM 1295 O O . HIS A 1 175 ? -4.508 -6.230 18.714 1.00 93.62 175 HIS A O 1
ATOM 1301 N N . ARG A 1 176 ? -2.790 -6.605 20.128 1.00 90.12 176 ARG A N 1
ATOM 1302 C CA . ARG A 1 176 ? -2.038 -7.510 19.245 1.00 90.12 176 ARG A CA 1
ATOM 1303 C C . ARG A 1 176 ? -2.868 -8.731 18.845 1.00 90.12 176 ARG A C 1
ATOM 1305 O O . ARG A 1 176 ? -2.961 -9.044 17.663 1.00 90.12 176 ARG A O 1
ATOM 1312 N N . SER A 1 177 ? -3.508 -9.389 19.815 1.00 88.75 177 SER A N 1
ATOM 1313 C CA . SER A 1 177 ? -4.376 -10.548 19.559 1.00 88.75 177 SER A CA 1
ATOM 1314 C C . SER A 1 177 ? -5.560 -10.195 18.650 1.00 88.75 177 SER A C 1
ATOM 1316 O O . SER A 1 177 ? -5.891 -10.928 17.723 1.00 88.75 177 SER A O 1
ATOM 1318 N N . THR A 1 178 ? -6.168 -9.027 18.857 1.00 90.31 178 THR A N 1
ATOM 1319 C CA . THR A 1 178 ? -7.315 -8.579 18.059 1.00 90.31 178 THR A CA 1
ATOM 1320 C C . THR A 1 178 ? -6.895 -8.211 16.638 1.00 90.31 178 THR A C 1
ATOM 1322 O O . THR A 1 178 ? -7.575 -8.589 15.684 1.00 90.31 178 THR A O 1
ATOM 1325 N N . ARG A 1 179 ? -5.752 -7.536 16.458 1.00 89.38 179 ARG A N 1
ATOM 1326 C CA . ARG A 1 179 ? -5.209 -7.203 15.130 1.00 89.38 179 ARG A CA 1
ATOM 1327 C C . ARG A 1 179 ? -4.834 -8.421 14.301 1.00 89.38 179 ARG A C 1
ATOM 1329 O O . ARG A 1 179 ? -4.957 -8.375 13.081 1.00 89.38 179 ARG A O 1
ATOM 1336 N N . ALA A 1 180 ? -4.513 -9.533 14.946 1.00 88.38 180 ALA A N 1
ATOM 1337 C CA . ALA A 1 180 ? -4.340 -10.823 14.291 1.00 88.38 180 ALA A CA 1
ATOM 1338 C C . ALA A 1 180 ? -5.554 -11.188 13.388 1.00 88.38 180 ALA A C 1
ATOM 1340 O O . ALA A 1 180 ? -5.417 -11.855 12.362 1.00 88.38 180 ALA A O 1
ATOM 1341 N N . THR A 1 181 ? -6.750 -10.674 13.704 1.00 90.88 181 THR A N 1
ATOM 1342 C CA . THR A 1 181 ? -7.964 -10.812 12.882 1.00 90.88 181 THR A CA 1
ATOM 1343 C C . THR A 1 181 ? -7.820 -10.210 11.483 1.00 90.88 181 THR A C 1
ATOM 1345 O O . THR A 1 181 ? -8.248 -10.840 10.516 1.00 90.88 181 THR A O 1
ATOM 1348 N N . VAL A 1 182 ? -7.218 -9.020 11.333 1.00 91.62 182 VAL A N 1
ATOM 1349 C CA . VAL A 1 182 ? -7.075 -8.401 10.001 1.00 91.62 182 VAL A CA 1
ATOM 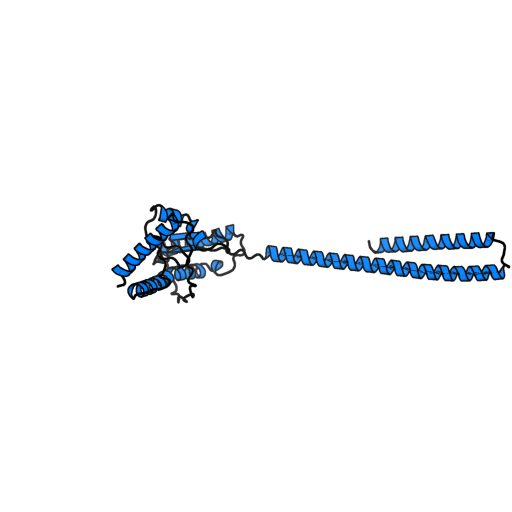1350 C C . VAL A 1 182 ? -6.050 -9.141 9.152 1.00 91.62 182 VAL A C 1
ATOM 1352 O O . VAL A 1 182 ? -6.275 -9.354 7.962 1.00 91.62 182 VAL A O 1
ATOM 1355 N N . GLU A 1 183 ? -4.979 -9.635 9.770 1.00 90.06 183 GLU A N 1
ATOM 1356 C CA . GLU A 1 183 ? -3.998 -10.491 9.101 1.00 90.06 183 GLU A CA 1
ATOM 1357 C C . GLU A 1 183 ? -4.647 -11.791 8.620 1.00 90.06 183 GLU A C 1
ATOM 1359 O O . GLU A 1 183 ? -4.497 -12.160 7.455 1.00 90.06 183 GLU A O 1
ATOM 1364 N N . ARG A 1 184 ? -5.463 -12.426 9.472 1.00 90.25 184 ARG A N 1
ATOM 1365 C CA . ARG A 1 184 ? -6.259 -13.604 9.106 1.00 90.25 184 ARG A CA 1
ATOM 1366 C C . ARG A 1 184 ? -7.238 -13.297 7.973 1.00 90.25 184 ARG A C 1
ATOM 1368 O O . ARG A 1 184 ? -7.350 -14.085 7.040 1.00 90.25 184 ARG A O 1
ATOM 1375 N N . CYS A 1 185 ? -7.922 -12.153 8.008 1.00 92.00 185 CYS A N 1
ATOM 1376 C CA . CYS A 1 185 ? -8.817 -11.730 6.930 1.00 92.00 185 CYS A CA 1
ATOM 1377 C C . CYS A 1 185 ? -8.068 -11.632 5.592 1.00 92.00 185 CYS A C 1
ATOM 1379 O O . CYS A 1 185 ? -8.559 -12.112 4.569 1.00 92.00 185 CYS A O 1
ATOM 1381 N N . ILE A 1 186 ? -6.869 -11.044 5.595 1.00 91.75 186 ILE A N 1
ATOM 1382 C CA . ILE A 1 186 ? -6.024 -10.910 4.402 1.00 91.75 186 ILE A CA 1
ATOM 1383 C C . ILE A 1 186 ? -5.506 -12.279 3.936 1.00 91.75 186 ILE A C 1
ATOM 1385 O O . ILE A 1 186 ? -5.535 -12.560 2.735 1.00 91.75 186 ILE A O 1
ATOM 1389 N N . GLY A 1 187 ? -5.061 -13.139 4.857 1.00 90.75 187 GLY A N 1
ATOM 1390 C CA . GLY A 1 187 ? -4.597 -14.499 4.562 1.00 90.75 187 GLY A CA 1
ATOM 1391 C C . GLY A 1 187 ? -5.687 -15.346 3.906 1.00 90.75 187 GLY A C 1
ATOM 1392 O O . GLY A 1 187 ? -5.489 -15.909 2.825 1.00 90.75 187 GLY A O 1
ATOM 1393 N N . VAL A 1 188 ? -6.889 -15.332 4.484 1.00 90.75 188 VAL A N 1
ATOM 1394 C CA . VAL A 1 188 ? -8.085 -15.975 3.928 1.00 90.75 188 VAL A CA 1
ATOM 1395 C C . VAL A 1 188 ? -8.434 -15.427 2.542 1.00 90.75 188 VAL A C 1
ATOM 1397 O O . VAL A 1 188 ? -8.704 -16.213 1.628 1.00 90.75 188 VAL A O 1
ATOM 1400 N N . LEU A 1 189 ? -8.401 -14.103 2.354 1.00 91.75 189 LEU A N 1
ATOM 1401 C CA . LEU A 1 189 ? -8.689 -13.471 1.065 1.00 91.75 189 LEU A CA 1
ATOM 1402 C C . LEU A 1 189 ? -7.707 -13.945 -0.021 1.00 91.75 189 LEU A C 1
ATOM 1404 O O . LEU A 1 189 ? -8.139 -14.348 -1.102 1.00 91.75 189 LEU A O 1
ATOM 1408 N N . LYS A 1 190 ? -6.401 -13.960 0.278 1.00 90.88 190 LYS A N 1
ATOM 1409 C CA . LYS A 1 190 ? -5.345 -14.405 -0.650 1.00 90.88 190 LYS A CA 1
ATOM 1410 C C . LYS A 1 190 ? -5.420 -15.897 -0.975 1.00 90.88 190 LYS A C 1
ATOM 1412 O O . LYS A 1 190 ? -5.171 -16.283 -2.114 1.00 90.88 190 LYS A O 1
ATOM 1417 N N . ARG A 1 191 ? -5.768 -16.742 0.001 1.00 87.88 191 ARG A N 1
ATOM 1418 C CA . ARG A 1 191 ? -5.923 -18.191 -0.214 1.00 87.88 191 ARG A CA 1
ATOM 1419 C C . ARG A 1 191 ? -7.186 -18.530 -1.003 1.00 87.88 191 ARG A C 1
ATOM 1421 O O . ARG A 1 191 ? -7.146 -19.414 -1.851 1.00 87.88 191 ARG A O 1
ATOM 1428 N N . THR A 1 192 ? -8.283 -17.814 -0.756 1.00 88.81 192 THR A N 1
ATOM 1429 C CA . THR A 1 192 ? -9.545 -18.000 -1.493 1.00 88.81 192 THR A CA 1
ATOM 1430 C C . THR A 1 192 ? -9.394 -17.564 -2.948 1.00 88.81 192 THR A C 1
ATOM 1432 O O . THR A 1 192 ? -9.836 -18.260 -3.859 1.00 88.81 192 THR A O 1
ATOM 1435 N N . TRP A 1 193 ? -8.730 -16.429 -3.172 1.00 91.06 193 TRP A N 1
ATOM 1436 C CA . TRP A 1 193 ? -8.498 -15.868 -4.497 1.00 91.06 193 TRP A CA 1
ATOM 1437 C C . TRP A 1 193 ? -7.009 -15.919 -4.815 1.00 91.06 193 TRP A C 1
ATOM 1439 O O . TRP A 1 193 ? -6.290 -14.938 -4.644 1.00 91.06 193 TRP A O 1
ATOM 1449 N N . HIS A 1 194 ? -6.550 -17.075 -5.302 1.00 87.56 194 HIS A N 1
ATOM 1450 C CA . HIS A 1 194 ? -5.127 -17.345 -5.536 1.00 87.56 194 HIS A CA 1
ATOM 1451 C C . HIS A 1 194 ? -4.438 -16.321 -6.457 1.00 87.56 194 HIS A C 1
ATOM 1453 O O . HIS A 1 194 ? -3.231 -16.117 -6.363 1.00 87.56 194 HIS A O 1
ATOM 1459 N N . CYS A 1 195 ? -5.196 -15.609 -7.297 1.00 90.19 195 CYS A N 1
ATOM 1460 C CA . CYS A 1 195 ? -4.680 -14.493 -8.092 1.00 90.19 195 CYS A CA 1
ATOM 1461 C C . CYS A 1 195 ? -4.068 -13.358 -7.248 1.00 90.19 195 CYS A C 1
ATOM 1463 O O . CYS A 1 195 ? -3.235 -12.625 -7.764 1.00 90.19 195 CYS A O 1
ATOM 1465 N N . LEU A 1 196 ? -4.439 -13.222 -5.970 1.00 90.88 196 LEU A N 1
ATOM 1466 C CA . LEU A 1 196 ? -3.870 -12.250 -5.028 1.00 90.88 196 LEU A CA 1
ATOM 1467 C C . LEU A 1 196 ? -2.628 -12.770 -4.286 1.00 90.88 196 LEU A C 1
ATOM 1469 O O . LEU A 1 196 ? -1.977 -12.008 -3.571 1.00 90.88 196 LEU A O 1
ATOM 1473 N N . HIS A 1 197 ? -2.329 -14.065 -4.401 1.00 86.00 197 HIS A N 1
ATOM 1474 C CA . HIS A 1 197 ? -1.140 -14.683 -3.814 1.00 86.00 197 HIS A CA 1
ATOM 1475 C C . HIS A 1 197 ? 0.079 -14.588 -4.749 1.00 86.00 197 HIS A C 1
ATOM 1477 O O . HIS A 1 197 ? 1.218 -14.700 -4.303 1.00 86.00 197 HIS A O 1
A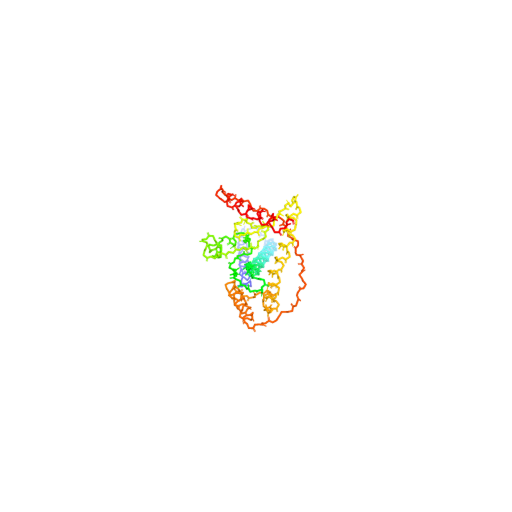TOM 1483 N N . VAL A 1 198 ? -0.158 -14.389 -6.046 1.00 85.38 198 VAL A N 1
ATOM 1484 C CA . VAL A 1 198 ? 0.870 -14.297 -7.088 1.00 85.38 198 VAL A CA 1
ATOM 1485 C C . VAL A 1 198 ? 0.914 -12.898 -7.700 1.00 85.38 198 VAL A C 1
ATOM 1487 O O . VAL A 1 198 ? 0.034 -12.069 -7.475 1.00 85.38 198 VAL A O 1
ATOM 1490 N N . GLU A 1 199 ? 1.939 -12.633 -8.505 1.00 85.75 199 GLU A N 1
ATOM 1491 C CA . GLU A 1 199 ? 2.049 -11.389 -9.263 1.00 85.75 199 GLU A CA 1
ATOM 1492 C C . GLU A 1 199 ? 0.906 -11.249 -10.280 1.00 85.75 199 GLU A C 1
ATOM 1494 O O . GLU A 1 199 ? 0.715 -12.086 -11.169 1.00 85.75 199 GLU A O 1
ATOM 1499 N N . LEU A 1 200 ? 0.162 -10.146 -10.186 1.00 86.38 200 LEU A N 1
ATOM 1500 C CA . LEU A 1 200 ? -0.868 -9.800 -11.159 1.00 86.38 200 LEU A CA 1
ATOM 1501 C C . LEU A 1 200 ? -0.220 -9.172 -12.397 1.00 86.38 200 LEU A C 1
ATOM 1503 O O . LEU A 1 200 ? 0.186 -8.013 -12.381 1.00 86.38 200 LEU A O 1
ATOM 1507 N N . ARG A 1 201 ? -0.194 -9.912 -13.511 1.00 87.81 201 ARG A N 1
ATOM 1508 C CA . ARG A 1 201 ? 0.262 -9.427 -14.832 1.00 87.81 201 ARG A CA 1
ATOM 1509 C C . ARG A 1 201 ? -0.800 -8.564 -15.523 1.00 87.81 201 ARG A C 1
ATOM 1511 O O . ARG A 1 201 ? -1.219 -8.832 -16.648 1.00 87.81 201 ARG A O 1
ATOM 1518 N N . LEU A 1 202 ? -1.290 -7.561 -14.806 1.00 88.62 202 LEU A N 1
ATOM 1519 C CA . LEU A 1 202 ? -2.341 -6.644 -15.230 1.00 88.62 202 LEU A CA 1
ATOM 1520 C C . LEU A 1 202 ? -1.837 -5.206 -15.116 1.00 88.62 202 LEU A C 1
ATOM 1522 O O . LEU A 1 202 ? -0.933 -4.913 -14.338 1.00 88.62 202 LEU A O 1
ATOM 1526 N N . SER A 1 203 ? -2.454 -4.283 -15.858 1.00 88.69 203 SER A N 1
ATOM 1527 C CA . SER A 1 203 ? -2.228 -2.860 -15.597 1.00 88.69 203 SER A CA 1
ATOM 1528 C C . SER A 1 203 ? -2.654 -2.520 -14.160 1.00 88.69 203 SER A C 1
ATOM 1530 O O . SER A 1 203 ? -3.601 -3.138 -13.660 1.00 88.69 203 SER A O 1
ATOM 1532 N N . PRO A 1 204 ? -2.035 -1.521 -13.501 1.00 88.25 204 PRO A N 1
ATOM 1533 C CA . PRO A 1 204 ? -2.340 -1.197 -12.108 1.00 88.25 204 PRO A CA 1
ATOM 1534 C C . PRO A 1 204 ? -3.832 -0.982 -11.862 1.00 88.25 204 PRO A C 1
ATOM 1536 O O . PRO A 1 204 ? -4.402 -1.566 -10.953 1.00 88.25 204 PRO A O 1
ATOM 1539 N N . VAL A 1 205 ? -4.497 -0.246 -12.758 1.00 90.75 205 VAL A N 1
ATOM 1540 C CA . VAL A 1 205 ? -5.943 0.010 -12.694 1.00 90.75 205 VAL A CA 1
ATOM 1541 C C . VAL A 1 205 ? -6.755 -1.290 -12.680 1.00 90.75 205 VAL A C 1
ATOM 1543 O O . VAL A 1 205 ? -7.677 -1.430 -11.877 1.00 90.75 205 VAL A O 1
ATOM 1546 N N . ARG A 1 206 ? -6.408 -2.262 -13.534 1.00 92.75 206 ARG A N 1
ATOM 1547 C CA . ARG A 1 206 ? -7.086 -3.567 -13.570 1.00 92.75 206 ARG A CA 1
ATOM 1548 C C . ARG A 1 206 ? -6.751 -4.414 -12.346 1.00 92.75 206 ARG A C 1
ATOM 1550 O O . ARG A 1 206 ? -7.641 -5.077 -11.825 1.00 92.75 206 ARG A O 1
ATOM 1557 N N . ALA A 1 207 ? -5.513 -4.368 -11.856 1.00 92.44 207 ALA A N 1
ATOM 1558 C CA . ALA A 1 207 ? -5.132 -5.040 -10.617 1.00 92.44 207 ALA A CA 1
ATOM 1559 C C . ALA A 1 207 ? -5.951 -4.513 -9.422 1.00 92.44 207 ALA A C 1
ATOM 1561 O O . ALA A 1 207 ? -6.529 -5.314 -8.690 1.00 92.44 207 ALA A O 1
ATOM 1562 N N . CYS A 1 208 ? -6.116 -3.189 -9.288 1.00 93.12 208 CYS A N 1
ATOM 1563 C CA . CYS A 1 208 ? -6.991 -2.588 -8.273 1.00 93.12 208 CYS A CA 1
ATOM 1564 C C . CYS A 1 208 ? -8.433 -3.113 -8.382 1.00 93.12 208 CYS A C 1
ATOM 1566 O O . CYS A 1 208 ? -9.042 -3.469 -7.376 1.00 93.12 208 CYS A O 1
ATOM 1568 N N . GLN A 1 209 ? -8.984 -3.176 -9.602 1.00 95.25 209 GLN A N 1
ATOM 1569 C CA . GLN A 1 209 ? -10.337 -3.693 -9.845 1.00 95.25 209 GLN A CA 1
ATOM 1570 C C . GLN A 1 209 ? -10.475 -5.159 -9.419 1.00 95.25 209 GLN A C 1
ATOM 1572 O O . GLN A 1 209 ? -11.450 -5.504 -8.758 1.00 95.25 209 GLN A O 1
ATOM 1577 N N . VAL A 1 210 ? -9.489 -6.006 -9.735 1.00 95.56 210 VAL A N 1
ATOM 1578 C CA . VAL A 1 210 ? -9.471 -7.412 -9.300 1.00 95.56 210 VAL A CA 1
ATOM 1579 C C . VAL A 1 210 ? -9.465 -7.514 -7.776 1.00 95.56 210 VAL A C 1
ATOM 1581 O O . VAL A 1 210 ? -10.258 -8.279 -7.229 1.00 95.56 210 VAL A O 1
ATOM 1584 N N . VAL A 1 211 ? -8.642 -6.718 -7.085 1.00 95.62 211 VAL A N 1
ATOM 1585 C CA . VAL A 1 211 ? -8.609 -6.679 -5.612 1.00 95.62 211 VAL A CA 1
ATOM 1586 C C . VAL A 1 211 ? -9.982 -6.312 -5.041 1.00 95.62 211 VAL A C 1
ATOM 1588 O O . VAL A 1 211 ? -10.478 -7.009 -4.154 1.00 95.62 211 VAL A O 1
ATOM 1591 N N . TYR A 1 212 ? -10.636 -5.278 -5.580 1.00 96.19 212 TYR A N 1
ATOM 1592 C CA . TYR A 1 212 ? -11.979 -4.883 -5.146 1.00 96.19 212 TYR A CA 1
ATOM 1593 C C . TYR A 1 212 ? -13.022 -5.975 -5.379 1.00 96.19 212 TYR A C 1
ATOM 1595 O O . TYR A 1 212 ? -13.799 -6.279 -4.474 1.00 96.19 212 TYR A O 1
ATOM 1603 N N . CYS A 1 213 ? -13.011 -6.611 -6.552 1.00 96.75 213 CYS A N 1
ATOM 1604 C CA . CYS A 1 213 ? -13.898 -7.733 -6.845 1.00 96.75 213 CYS A CA 1
ATOM 1605 C C . CYS A 1 213 ? -13.691 -8.884 -5.851 1.00 96.75 213 CYS A C 1
ATOM 1607 O O . CYS A 1 213 ? -14.665 -9.405 -5.314 1.00 96.75 213 CYS A O 1
ATOM 1609 N N . CYS A 1 214 ? -12.440 -9.244 -5.547 1.00 95.75 214 CYS A N 1
ATOM 1610 C CA . CYS A 1 214 ? -12.132 -10.291 -4.572 1.00 95.75 214 CYS A CA 1
ATOM 1611 C C . CYS A 1 214 ? -12.654 -9.937 -3.171 1.00 95.75 214 CYS A C 1
ATOM 1613 O O . CYS A 1 214 ? -13.258 -10.785 -2.515 1.00 95.75 214 CYS A O 1
ATOM 1615 N N . ALA A 1 215 ? -12.484 -8.686 -2.728 1.00 96.12 215 ALA A N 1
ATOM 1616 C CA . ALA A 1 215 ? -12.997 -8.214 -1.441 1.00 96.12 215 ALA A CA 1
ATOM 1617 C C . ALA A 1 215 ? -14.539 -8.241 -1.375 1.00 96.12 215 ALA A C 1
ATOM 1619 O O . ALA A 1 215 ? -15.117 -8.679 -0.378 1.00 96.12 215 ALA A O 1
ATOM 1620 N N . MET A 1 216 ? -15.222 -7.837 -2.452 1.00 96.06 216 MET A N 1
ATOM 1621 C CA . MET A 1 216 ? -16.686 -7.909 -2.544 1.00 96.06 216 MET A CA 1
ATOM 1622 C C . MET A 1 216 ? -17.190 -9.356 -2.520 1.00 96.06 216 MET A C 1
ATOM 1624 O O . MET A 1 216 ? -18.129 -9.674 -1.788 1.00 96.06 216 MET A O 1
ATOM 1628 N N . LEU A 1 217 ? -16.554 -10.245 -3.287 1.00 95.06 217 LEU A N 1
ATOM 1629 C CA . LEU A 1 217 ? -16.909 -11.664 -3.332 1.00 95.06 217 LEU A CA 1
ATOM 1630 C C . LEU A 1 217 ? -16.631 -12.369 -1.999 1.00 95.06 217 LEU A C 1
ATOM 1632 O O . LEU A 1 217 ? -17.407 -13.231 -1.591 1.00 95.06 217 LEU A O 1
ATOM 1636 N N . HIS A 1 218 ? -15.572 -11.974 -1.288 1.00 94.00 218 HIS A N 1
ATOM 1637 C CA . HIS A 1 218 ? -15.287 -12.436 0.073 1.00 94.00 218 HIS A CA 1
ATOM 1638 C C . HIS A 1 218 ? -16.439 -12.113 1.030 1.00 94.00 218 HIS A C 1
ATOM 1640 O O . HIS A 1 218 ? -16.971 -13.012 1.680 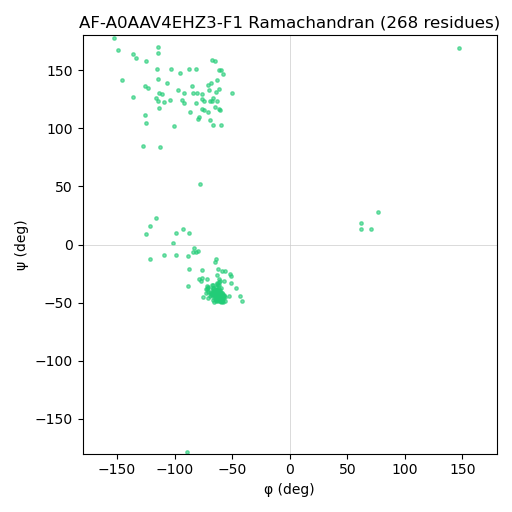1.00 94.00 218 HIS A O 1
ATOM 1646 N N . ASN A 1 219 ? -16.915 -10.866 1.038 1.00 94.62 219 ASN A N 1
ATOM 1647 C CA . ASN A 1 219 ? -18.071 -10.473 1.847 1.00 94.62 219 ASN A CA 1
ATOM 1648 C C . ASN A 1 219 ? -19.365 -11.187 1.438 1.00 94.62 219 ASN A C 1
ATOM 1650 O O . ASN A 1 219 ? -20.150 -11.582 2.301 1.00 94.62 219 ASN A O 1
ATOM 1654 N N . PHE A 1 220 ? -19.590 -11.373 0.136 1.00 94.06 220 PHE A N 1
ATOM 1655 C CA . PHE A 1 220 ? -20.736 -12.131 -0.367 1.00 94.06 220 PHE A CA 1
ATOM 1656 C C . PHE A 1 220 ? -20.697 -13.602 0.070 1.00 94.06 220 PHE A C 1
ATOM 1658 O O . PHE A 1 220 ? -21.729 -14.210 0.341 1.00 94.06 220 PHE A O 1
ATOM 1665 N N . ARG A 1 221 ? -19.504 -14.192 0.175 1.00 89.94 221 ARG A N 1
ATOM 1666 C CA . ARG A 1 221 ? -19.336 -15.548 0.704 1.00 89.94 221 ARG A CA 1
ATOM 1667 C C . ARG A 1 221 ? -19.641 -15.609 2.204 1.00 89.94 221 ARG A C 1
ATOM 1669 O O . ARG A 1 221 ? -20.309 -16.545 2.639 1.00 89.94 221 ARG A O 1
ATOM 1676 N N . ILE A 1 222 ? -19.204 -14.610 2.976 1.00 90.00 222 ILE A N 1
ATOM 1677 C CA . ILE A 1 222 ? -19.522 -14.499 4.412 1.00 90.00 222 ILE A CA 1
ATOM 1678 C C . ILE A 1 222 ? -21.031 -14.425 4.628 1.00 90.00 222 ILE A C 1
ATOM 1680 O O . ILE A 1 222 ? -21.561 -15.147 5.468 1.00 90.00 222 ILE A O 1
ATOM 1684 N N . SER A 1 223 ? -21.744 -13.614 3.840 1.00 89.69 223 SER A N 1
ATOM 1685 C CA . SER A 1 223 ? -23.197 -13.468 3.994 1.00 89.69 223 SER A CA 1
ATOM 1686 C C . SER A 1 223 ? -23.984 -14.750 3.700 1.00 89.69 223 SER A C 1
ATOM 1688 O O . SER A 1 223 ? -25.144 -14.848 4.092 1.00 89.69 223 SER A O 1
ATOM 1690 N N . ARG A 1 224 ? -23.361 -15.750 3.060 1.00 89.81 224 ARG A N 1
ATOM 1691 C CA . ARG A 1 224 ? -23.930 -17.087 2.828 1.00 89.81 224 ARG A CA 1
ATOM 1692 C C . ARG A 1 224 ? -23.4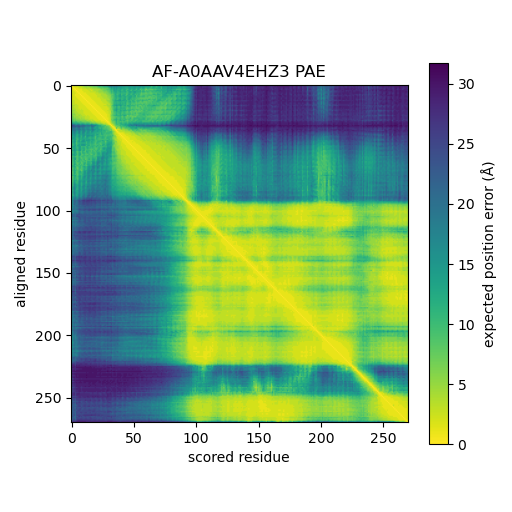60 -18.156 3.824 1.00 89.81 224 ARG A C 1
ATOM 1694 O O . ARG A 1 224 ? -23.722 -19.332 3.598 1.00 89.81 224 ARG A O 1
ATOM 1701 N N . GLY A 1 225 ? -22.773 -17.775 4.904 1.00 81.75 225 GLY A N 1
ATOM 1702 C CA . GLY A 1 225 ? -22.323 -18.705 5.947 1.00 81.75 225 GLY A CA 1
ATOM 1703 C C . GLY A 1 225 ? -21.096 -19.540 5.567 1.00 81.75 225 GLY A C 1
ATOM 1704 O O . GLY A 1 225 ? -20.947 -20.666 6.035 1.00 81.75 225 GLY A O 1
ATOM 1705 N N . GLY A 1 226 ? -20.225 -19.031 4.688 1.00 72.88 226 GLY A N 1
ATOM 1706 C CA . GLY A 1 226 ? -19.013 -19.748 4.286 1.00 72.88 226 GLY A CA 1
ATOM 1707 C C . GLY A 1 226 ? -18.055 -20.023 5.456 1.00 72.88 226 GLY A C 1
ATOM 1708 O O . GLY A 1 226 ? -17.727 -19.120 6.217 1.00 72.88 226 GLY A O 1
ATOM 1709 N N . VAL A 1 227 ? -17.553 -21.259 5.552 1.00 67.31 227 VAL A N 1
ATOM 1710 C CA . VAL A 1 227 ? -16.562 -21.693 6.562 1.00 67.31 227 VAL A CA 1
ATOM 1711 C C . VAL A 1 227 ? -15.131 -21.432 6.066 1.00 67.31 227 VAL A C 1
ATOM 1713 O O . VAL A 1 227 ? -14.891 -21.430 4.848 1.00 67.31 227 VAL A O 1
ATOM 1716 N N . TRP A 1 228 ? -14.192 -21.195 6.988 1.00 66.62 228 TRP A N 1
ATOM 1717 C CA . TRP A 1 228 ? -12.785 -20.884 6.708 1.00 66.62 228 TRP A CA 1
ATOM 1718 C C . TRP A 1 228 ? -11.841 -21.981 7.212 1.00 66.62 228 TRP A C 1
ATOM 1720 O O . TRP A 1 228 ? -12.072 -22.520 8.291 1.00 66.62 228 TRP A O 1
ATOM 1730 N N . PRO A 1 229 ? -10.759 -22.297 6.481 1.00 62.97 229 PRO A N 1
ATOM 1731 C CA . PRO A 1 229 ? -9.675 -23.093 7.036 1.00 62.97 229 PRO A CA 1
ATOM 1732 C C . PRO A 1 229 ? -8.929 -22.275 8.100 1.00 62.97 229 PRO A C 1
ATOM 1734 O O . PRO A 1 229 ? -8.438 -21.181 7.804 1.00 62.97 229 PRO A O 1
ATOM 1737 N N . GLU A 1 230 ? -8.842 -22.818 9.316 1.00 56.97 230 GLU A N 1
ATOM 1738 C CA . GLU A 1 230 ? -8.102 -22.234 10.440 1.00 56.97 230 GLU A CA 1
ATOM 1739 C C . GLU A 1 230 ? -6.672 -21.865 9.995 1.00 56.97 230 GLU A C 1
ATOM 1741 O O . GLU A 1 230 ? -5.983 -22.667 9.357 1.00 56.97 230 GLU A O 1
ATOM 1746 N N . GLU A 1 231 ? -6.230 -20.637 10.274 1.00 60.84 231 GLU A N 1
ATOM 1747 C CA . GLU A 1 231 ? -4.878 -20.170 9.944 1.00 60.84 231 GLU A CA 1
ATOM 1748 C C . GLU A 1 231 ? -4.071 -19.974 11.221 1.00 60.84 231 GLU A C 1
ATOM 1750 O O . GLU A 1 231 ? -4.513 -19.282 12.143 1.00 60.84 231 GLU A O 1
ATOM 1755 N N . ALA A 1 232 ? -2.867 -20.544 11.250 1.00 54.72 232 ALA A N 1
ATOM 1756 C CA . ALA A 1 232 ? -1.865 -20.172 12.233 1.00 54.72 232 ALA A CA 1
ATOM 1757 C C . ALA A 1 232 ? -1.355 -18.770 11.881 1.00 54.72 232 ALA A C 1
ATOM 1759 O O . ALA A 1 232 ? -0.755 -18.561 10.828 1.00 54.72 232 ALA A O 1
ATOM 1760 N N . ILE A 1 233 ? -1.626 -17.805 12.753 1.00 56.66 233 ILE A N 1
ATOM 1761 C CA . ILE A 1 233 ? -1.144 -16.436 12.586 1.00 56.66 233 ILE A CA 1
ATOM 1762 C C . ILE A 1 233 ? 0.333 -16.435 12.965 1.00 56.66 233 ILE A C 1
ATOM 1764 O O . ILE A 1 233 ? 0.672 -16.743 14.107 1.00 56.66 233 ILE A O 1
ATOM 1768 N N . VAL A 1 234 ? 1.208 -16.121 12.012 1.00 55.16 234 VAL A N 1
ATOM 1769 C CA . VAL A 1 234 ? 2.627 -15.890 12.296 1.00 55.16 234 VAL A CA 1
ATOM 1770 C C . VAL A 1 234 ? 2.769 -14.418 12.672 1.00 55.16 234 VAL A C 1
ATOM 1772 O O . VAL A 1 234 ? 2.526 -13.575 11.810 1.00 55.16 234 VAL A O 1
ATOM 1775 N N . PRO A 1 235 ? 3.138 -14.081 13.921 1.00 52.78 235 PRO A N 1
ATOM 1776 C CA . PRO A 1 235 ? 3.314 -12.692 14.315 1.00 52.78 235 PRO A CA 1
ATOM 1777 C C . PRO A 1 235 ? 4.420 -12.061 13.468 1.00 52.7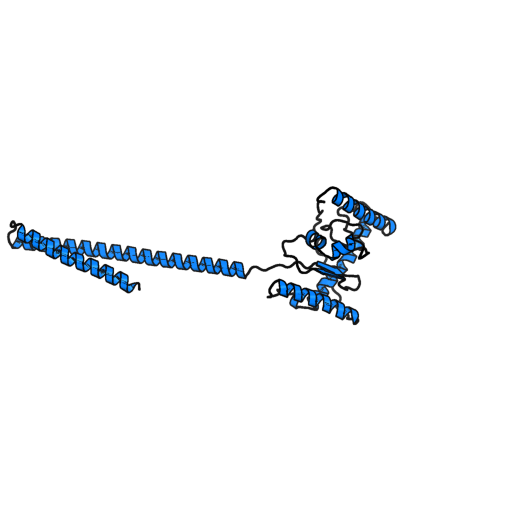8 235 PRO A C 1
ATOM 1779 O O . PRO A 1 235 ? 5.575 -12.487 13.542 1.00 52.78 235 PRO A O 1
ATOM 1782 N N . VAL A 1 236 ? 4.082 -11.054 12.665 1.00 56.19 236 VAL A N 1
ATOM 1783 C CA . VAL A 1 236 ? 5.093 -10.233 11.997 1.00 56.19 236 VAL A CA 1
ATOM 1784 C C . VAL A 1 236 ? 5.671 -9.274 13.047 1.00 56.19 236 VAL A C 1
ATOM 1786 O O . VAL A 1 236 ? 4.902 -8.638 13.773 1.00 56.19 236 VAL A O 1
ATOM 1789 N N . PRO A 1 237 ? 7.005 -9.175 13.195 1.00 52.91 237 PRO A N 1
ATOM 1790 C CA . PRO A 1 237 ? 7.608 -8.169 14.059 1.00 52.91 237 PRO A CA 1
ATOM 1791 C C . PRO A 1 237 ? 7.219 -6.769 13.569 1.00 52.91 237 PRO A C 1
ATOM 1793 O O . PRO A 1 237 ? 7.579 -6.376 12.463 1.00 52.91 237 PRO A O 1
ATOM 1796 N N . GLU A 1 238 ? 6.470 -6.025 14.380 1.00 59.00 238 GLU A N 1
ATOM 1797 C CA . GLU A 1 238 ? 6.164 -4.619 14.110 1.00 59.00 238 GLU A CA 1
ATOM 1798 C C . GLU A 1 238 ? 7.339 -3.745 14.544 1.00 59.00 238 GLU A C 1
ATOM 1800 O O . GLU A 1 238 ? 7.724 -3.738 15.718 1.00 59.00 238 GLU A O 1
ATOM 1805 N N . GLU A 1 239 ? 7.894 -2.978 13.608 1.00 57.34 239 GLU A N 1
ATOM 1806 C CA . GLU A 1 239 ? 8.786 -1.876 13.950 1.00 57.34 239 GLU A CA 1
ATOM 1807 C C . GLU A 1 239 ? 7.960 -0.708 14.495 1.00 57.34 239 GLU A C 1
ATOM 1809 O O . GLU A 1 239 ? 7.051 -0.197 13.841 1.00 57.34 239 GLU A O 1
ATOM 1814 N N . ALA A 1 240 ? 8.286 -0.272 15.711 1.00 61.56 240 ALA A N 1
ATOM 1815 C CA . ALA A 1 240 ? 7.633 0.855 16.358 1.00 61.56 240 ALA A CA 1
ATOM 1816 C C . ALA A 1 240 ? 7.937 2.166 15.613 1.00 61.56 240 ALA A C 1
ATOM 1818 O O . ALA A 1 240 ? 9.001 2.764 15.786 1.00 61.56 240 ALA A O 1
ATOM 1819 N N . VAL A 1 241 ? 6.978 2.655 14.826 1.00 67.62 241 VAL A N 1
ATOM 1820 C CA . VAL A 1 241 ? 7.069 3.960 14.156 1.00 67.62 241 VAL A CA 1
ATOM 1821 C C . VAL A 1 241 ? 6.181 4.953 14.893 1.00 67.62 241 VAL A C 1
ATOM 1823 O O . VAL A 1 241 ? 4.991 4.718 15.045 1.00 67.62 241 VAL A O 1
ATOM 1826 N N . ASN A 1 242 ? 6.735 6.084 15.340 1.00 68.75 242 ASN A N 1
ATOM 1827 C CA . ASN A 1 242 ? 5.950 7.171 15.932 1.00 68.75 242 ASN A CA 1
ATOM 1828 C C . ASN A 1 242 ? 5.723 8.283 14.891 1.00 68.75 242 ASN A C 1
ATOM 1830 O O . ASN A 1 242 ? 6.648 9.065 14.634 1.00 68.75 242 ASN A O 1
ATOM 1834 N N . PRO A 1 243 ? 4.534 8.381 14.269 1.00 70.12 243 PRO A N 1
ATOM 1835 C CA . PRO A 1 243 ? 4.269 9.418 13.283 1.00 70.12 243 PRO A CA 1
ATOM 1836 C C . PRO A 1 243 ? 4.294 10.809 13.932 1.00 70.12 243 PRO A C 1
ATOM 1838 O O . PRO A 1 243 ? 3.477 11.138 14.792 1.00 70.12 243 PRO A O 1
ATOM 1841 N N . GLN A 1 244 ? 5.222 11.657 13.482 1.00 71.19 244 GLN A N 1
ATOM 1842 C CA . GLN A 1 244 ? 5.328 13.040 13.945 1.00 71.19 244 GLN A CA 1
ATOM 1843 C C . GLN A 1 244 ? 4.095 13.855 13.494 1.00 71.19 244 GLN A C 1
ATOM 1845 O O . GLN A 1 244 ? 3.775 13.890 12.300 1.00 71.19 244 GLN A O 1
ATOM 1850 N N . PRO A 1 245 ? 3.389 14.533 14.415 1.00 74.50 245 PRO A N 1
ATOM 1851 C CA . PRO A 1 245 ? 2.237 15.358 14.072 1.00 74.50 245 PRO A CA 1
ATOM 1852 C C . PRO A 1 245 ? 2.664 16.629 13.325 1.00 74.50 245 PRO A C 1
ATOM 1854 O O . PRO A 1 245 ? 3.620 17.301 13.709 1.00 74.50 245 PRO A O 1
ATOM 1857 N N . GLN A 1 246 ? 1.919 16.971 12.270 1.00 72.94 246 GLN A N 1
ATOM 1858 C CA . GLN A 1 246 ? 2.307 17.995 11.289 1.00 72.94 246 GLN A CA 1
ATOM 1859 C C . GLN A 1 246 ? 2.135 19.437 11.787 1.00 72.94 246 GLN A C 1
ATOM 1861 O O . GLN A 1 246 ? 2.848 20.330 11.341 1.00 72.94 246 GLN A O 1
ATOM 1866 N N . ASN A 1 247 ? 1.181 19.681 12.688 1.00 86.25 247 ASN A N 1
ATOM 1867 C CA . ASN A 1 247 ? 0.891 21.005 13.240 1.00 86.25 247 ASN A CA 1
ATOM 1868 C C . ASN A 1 247 ? 0.290 20.904 14.658 1.00 86.25 247 ASN A C 1
ATOM 1870 O O . ASN A 1 247 ? 0.078 19.807 15.183 1.00 86.25 247 ASN A O 1
ATOM 1874 N N . GLY A 1 248 ? 0.029 22.053 15.292 1.00 85.00 248 GLY A N 1
ATOM 1875 C CA . GLY A 1 248 ? -0.521 22.120 16.653 1.00 85.00 248 GLY A CA 1
ATOM 1876 C C . GLY A 1 248 ? -1.905 21.476 16.801 1.00 85.00 248 GLY A C 1
ATOM 1877 O O . GLY A 1 248 ? -2.148 20.765 17.773 1.00 85.00 248 GLY A O 1
ATOM 1878 N N . ASN A 1 249 ? -2.780 21.639 15.808 1.00 88.38 249 ASN A N 1
ATOM 1879 C CA . ASN A 1 249 ? -4.126 21.053 15.828 1.00 88.38 249 ASN A CA 1
ATOM 1880 C C . ASN A 1 249 ? -4.067 19.519 15.748 1.00 88.38 249 ASN A C 1
ATOM 1882 O O . ASN A 1 249 ? -4.776 18.815 16.465 1.00 88.38 249 ASN A O 1
ATOM 1886 N N . GLU A 1 250 ? -3.168 18.993 14.918 1.00 87.88 250 GLU A N 1
ATOM 1887 C CA . GLU A 1 250 ? -2.904 17.561 14.798 1.00 87.88 250 GLU A CA 1
ATOM 1888 C C . GLU A 1 250 ? -2.342 16.971 16.095 1.00 87.88 250 GLU A C 1
ATOM 1890 O O . GLU A 1 250 ? -2.754 15.882 16.493 1.00 87.88 250 GLU A O 1
ATOM 1895 N N . ARG A 1 251 ? -1.460 17.701 16.795 1.00 89.31 251 ARG A N 1
ATOM 1896 C CA . ARG A 1 251 ? -0.968 17.306 18.127 1.00 89.31 251 ARG A CA 1
ATOM 1897 C C . ARG A 1 251 ? -2.111 17.168 19.126 1.00 89.31 251 ARG A C 1
ATOM 1899 O O . ARG A 1 251 ? -2.201 16.139 19.787 1.00 89.31 251 ARG A O 1
ATOM 1906 N N . ALA A 1 252 ? -2.996 18.161 19.196 1.00 92.19 252 ALA A N 1
ATOM 1907 C CA . ALA A 1 252 ? -4.141 18.133 20.105 1.00 92.19 252 ALA A CA 1
ATOM 1908 C C . ALA A 1 252 ? -5.060 16.924 19.843 1.00 92.19 252 ALA A C 1
ATOM 1910 O O . ALA A 1 252 ? -5.460 16.236 20.780 1.00 92.19 252 ALA A O 1
ATOM 1911 N N . ARG A 1 253 ? -5.317 16.602 18.569 1.00 92.25 253 ARG A N 1
ATOM 1912 C CA . ARG A 1 253 ? -6.128 15.438 18.170 1.00 92.25 253 ARG A CA 1
ATOM 1913 C C . ARG A 1 253 ? -5.478 14.101 18.521 1.00 92.25 253 ARG A C 1
ATOM 1915 O O . ARG A 1 253 ? -6.177 13.177 18.929 1.00 92.25 253 ARG A O 1
ATOM 1922 N N . VAL A 1 254 ? -4.152 13.989 18.398 1.00 92.50 254 VAL A N 1
ATOM 1923 C CA . VAL A 1 254 ? -3.422 12.792 18.853 1.00 92.50 254 VAL A CA 1
ATOM 1924 C C . VAL A 1 254 ? -3.531 12.631 20.367 1.00 92.50 254 VAL A C 1
ATOM 1926 O O . VAL A 1 254 ? -3.797 11.527 20.832 1.00 92.50 254 VAL A O 1
ATOM 1929 N N . ILE A 1 255 ? -3.381 13.718 21.129 1.00 93.25 255 ILE A N 1
ATOM 1930 C CA . ILE A 1 255 ? -3.507 13.698 22.595 1.00 93.25 255 ILE A CA 1
ATOM 1931 C C . ILE A 1 255 ? -4.922 13.277 23.015 1.00 93.25 255 ILE A C 1
ATOM 1933 O O . ILE A 1 255 ? -5.065 12.436 23.899 1.00 93.25 255 ILE A O 1
ATOM 1937 N N . ALA A 1 256 ? -5.962 13.794 22.355 1.00 94.81 256 ALA A N 1
ATOM 1938 C CA . ALA A 1 256 ? -7.345 13.389 22.616 1.00 94.81 256 ALA A CA 1
ATOM 1939 C C . ALA A 1 256 ? -7.560 11.883 22.371 1.00 94.81 256 ALA A C 1
ATOM 1941 O O . ALA A 1 256 ? -8.110 11.186 23.224 1.00 94.81 256 ALA A O 1
ATOM 1942 N N . GLY A 1 257 ? -7.041 11.349 21.259 1.00 94.75 257 GLY A N 1
ATOM 1943 C CA . GLY A 1 257 ? -7.076 9.910 20.979 1.00 94.75 257 GLY A CA 1
ATOM 1944 C C . GLY A 1 257 ? -6.328 9.067 22.016 1.00 94.75 257 GLY A C 1
ATOM 1945 O O . GLY A 1 257 ? -6.839 8.046 22.481 1.00 94.75 257 GLY A O 1
ATOM 1946 N N . GLN A 1 258 ? -5.150 9.523 22.449 1.00 94.69 258 GLN A N 1
ATOM 1947 C CA . GLN A 1 258 ? -4.383 8.868 23.511 1.00 94.69 258 GLN A CA 1
ATOM 1948 C C . GLN A 1 258 ? -5.148 8.859 24.839 1.00 94.69 258 GLN A C 1
ATOM 1950 O O . GLN A 1 258 ? -5.184 7.823 25.496 1.00 94.69 258 GLN A O 1
ATOM 1955 N N . ALA A 1 259 ? -5.834 9.950 25.189 1.00 96.12 259 ALA A N 1
ATOM 1956 C CA . ALA A 1 259 ? -6.668 10.013 26.386 1.00 96.12 259 ALA A CA 1
ATOM 1957 C C . ALA A 1 259 ? -7.847 9.021 26.332 1.00 96.12 259 ALA A C 1
ATOM 1959 O O . ALA A 1 259 ? -8.165 8.381 27.337 1.00 96.12 259 ALA A O 1
ATOM 1960 N N . VAL A 1 260 ? -8.471 8.834 25.160 1.00 96.00 260 VAL A N 1
ATOM 1961 C CA . VAL A 1 260 ? -9.504 7.799 24.965 1.00 96.00 260 VAL A CA 1
ATOM 1962 C C . VAL A 1 260 ? -8.925 6.403 25.196 1.00 96.00 260 VAL A C 1
ATOM 1964 O O . VAL A 1 260 ? -9.533 5.602 25.912 1.00 96.00 260 VAL A O 1
ATOM 1967 N N . ARG A 1 261 ? -7.738 6.117 24.647 1.00 96.12 261 ARG A N 1
ATOM 1968 C CA . ARG A 1 261 ? -7.038 4.846 24.875 1.00 96.12 261 ARG A CA 1
ATOM 1969 C C . ARG A 1 261 ? -6.704 4.631 26.349 1.00 96.12 261 ARG A C 1
ATOM 1971 O O . ARG A 1 261 ? -6.985 3.553 26.865 1.00 96.12 261 ARG A O 1
ATOM 1978 N N . ASP A 1 262 ? -6.169 5.641 27.028 1.00 95.56 262 ASP A N 1
ATOM 1979 C CA . ASP A 1 262 ? -5.811 5.575 28.449 1.00 95.56 262 ASP A CA 1
ATOM 1980 C C . ASP A 1 262 ? -7.036 5.289 29.321 1.00 95.56 262 ASP A C 1
ATOM 1982 O O . ASP A 1 262 ? -6.993 4.424 30.198 1.00 95.56 262 ASP A O 1
ATOM 1986 N N . ARG A 1 263 ? -8.169 5.932 29.021 1.00 95.94 263 ARG A N 1
ATOM 1987 C CA . ARG A 1 263 ? -9.448 5.654 29.685 1.00 95.94 263 ARG A CA 1
ATOM 1988 C C . ARG A 1 263 ? -9.895 4.204 29.487 1.00 95.94 263 ARG A C 1
ATOM 1990 O O . ARG A 1 263 ? -10.354 3.575 30.436 1.00 95.94 263 ARG A O 1
ATOM 1997 N N . ILE A 1 264 ? -9.757 3.659 28.277 1.00 95.62 264 ILE A N 1
ATOM 1998 C CA . ILE A 1 264 ? -10.106 2.259 27.988 1.00 95.62 264 ILE A CA 1
ATOM 1999 C C . ILE A 1 264 ? -9.168 1.298 28.732 1.00 95.62 264 ILE A C 1
ATOM 2001 O O . ILE A 1 264 ? -9.647 0.344 29.344 1.00 95.62 264 ILE A O 1
ATOM 2005 N N . ALA A 1 265 ? -7.859 1.569 28.738 1.00 95.75 265 ALA A N 1
ATOM 2006 C CA . ALA A 1 265 ? -6.873 0.772 29.465 1.00 95.75 265 ALA A CA 1
ATOM 2007 C C . ALA A 1 265 ? -7.213 0.682 30.959 1.00 95.75 265 ALA A C 1
ATOM 2009 O O . ALA A 1 265 ? -7.244 -0.406 31.530 1.00 95.75 265 ALA A O 1
ATOM 2010 N N . LEU A 1 266 ? -7.513 1.819 31.587 1.00 94.56 266 LEU A N 1
ATOM 2011 C CA . LEU A 1 266 ? -7.824 1.882 33.015 1.00 94.56 266 LEU A CA 1
ATOM 2012 C C . LEU A 1 266 ? -9.141 1.177 33.361 1.00 94.56 266 LEU A C 1
ATOM 2014 O O . LEU A 1 266 ? -9.197 0.436 34.342 1.00 94.56 266 LEU A O 1
ATOM 2018 N N . ASN A 1 267 ? -10.180 1.372 32.547 1.00 95.75 267 ASN A N 1
ATOM 2019 C CA . ASN A 1 267 ? -11.518 0.865 32.853 1.00 95.75 267 ASN A CA 1
ATOM 2020 C C . ASN A 1 267 ? -11.682 -0.638 32.595 1.00 95.75 267 ASN A C 1
ATOM 2022 O O . ASN A 1 267 ? -12.478 -1.276 33.278 1.00 95.75 267 ASN A O 1
ATOM 2026 N N . TYR A 1 268 ? -10.970 -1.194 31.610 1.00 95.00 268 TYR A N 1
ATOM 2027 C CA . TYR A 1 268 ? -11.219 -2.562 31.135 1.00 95.00 268 TYR A CA 1
ATOM 2028 C C . TYR A 1 268 ? -10.017 -3.506 31.244 1.00 95.00 268 TYR A C 1
ATOM 2030 O O . TYR A 1 268 ? -10.185 -4.711 31.077 1.00 95.00 268 TYR A O 1
ATOM 2038 N N . PHE A 1 269 ? -8.812 -2.990 31.510 1.00 93.00 269 PHE A N 1
ATOM 2039 C CA . PHE A 1 269 ? -7.580 -3.788 31.535 1.00 93.00 269 PHE A CA 1
ATOM 2040 C C . PHE A 1 269 ? -6.794 -3.669 32.853 1.00 93.00 269 PHE A C 1
ATOM 2042 O O . PHE A 1 269 ? -5.666 -4.168 32.930 1.00 93.00 269 PHE A O 1
ATOM 2049 N N . SER A 1 270 ? -7.368 -3.042 33.888 1.00 80.06 270 SER A N 1
ATOM 2050 C CA . SER A 1 270 ? -6.779 -2.904 35.233 1.00 80.06 270 SER A CA 1
ATOM 2051 C C . SER A 1 270 ? -6.597 -4.223 35.980 1.00 80.06 270 SER A C 1
ATOM 2053 O O . SER A 1 270 ? -7.351 -5.194 35.756 1.00 80.06 270 SER A O 1
#

Secondary structure (DSSP, 8-state):
-HHHHHHHHHHHHHHHHHHHHHHHHHHHHHT--S-HHHHHHHHHHHHHHHHHHHHHHHHHHHHHHHHHHHHHHHHHHHHHHHHHHHHHHHHT---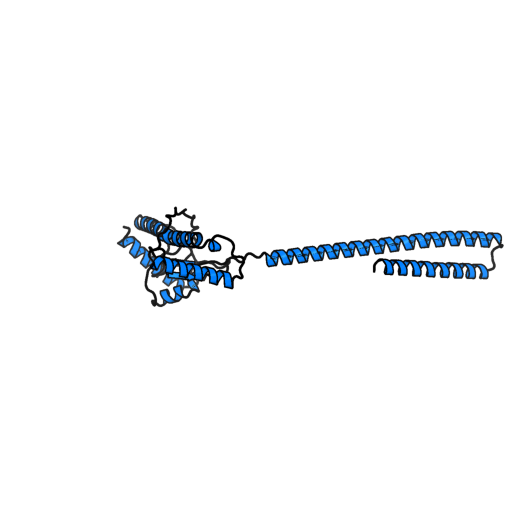-EEEEEEE-TT--EEEEEEEEETTS-HHHHHHTSHHHHHHHTTSS---EE--TTSPP-SSEE---SS--SHHHHHHHHHHHHHHHHHHHHHHHHHHHSGGGTS---S-HHHHHHHHHHHHHHHHHHHHTT-----------------PPPSSHHHHHHHHHHHHHHHHHHHHHH-

Sequence (270 aa):
SFWYLLHVVVVVVVVVVVVVVVVVVAVVARAGKLTAVTAAAVAAALVVVVVVVVVVVVVAVVIVVVVVVVVVRVVVVVIVVAVVVVVVVAVVVVIVIVVKIVCDANLKILDCNARSPGSFHDSRILRESAFWQAMESGVIDGLVLGDSAYPSREWLMTPYLNPMNRSQERLNASHRSTRATVERCIGVLKRTWHCLHVELRLSPVRACQVVYCCAMLHNFRISRGGVWPEEAIVPVPEEAVNPQPQNGNERARVIAGQAVRDRIALNYFS

InterPro domains:
  IPR027806 Harbinger transposase-derived nuclease domain [PF13359] (99-219)
  IPR045249 Putative nuclease HARBI1-like [PTHR22930] (91-235)

Solvent-accessible surface area (backbone atoms only — not comparable to full-atom values): 15423 Å² total; per-residue (Å²): 107,77,70,54,60,54,50,51,52,53,50,52,51,54,51,53,49,56,50,51,52,54,49,51,53,54,51,59,68,70,63,77,81,61,59,74,69,58,43,51,52,53,51,52,52,50,50,50,54,51,53,51,53,48,51,51,50,52,51,52,51,52,50,52,52,52,50,50,53,49,50,50,50,51,53,50,52,51,50,51,50,51,51,50,50,52,52,49,55,63,71,63,59,78,80,50,65,40,68,50,76,42,54,48,96,84,50,41,66,77,44,78,46,48,84,40,55,56,87,60,54,70,50,55,59,45,65,76,30,71,66,42,54,32,47,75,69,58,78,42,82,67,80,43,84,47,54,43,51,35,72,35,27,74,44,29,46,42,59,68,91,76,60,88,47,70,21,46,47,46,39,37,54,50,48,55,61,56,52,48,43,51,55,48,35,51,52,51,50,26,65,74,40,54,69,68,68,49,87,67,97,52,58,69,71,56,44,31,50,51,52,52,51,52,54,53,50,51,40,57,39,51,78,70,70,60,86,77,82,88,74,87,81,76,85,73,88,78,78,87,37,81,60,79,64,90,47,72,69,50,42,53,44,30,50,51,9,46,50,49,49,51,52,48,22,59,76,76,32,103

Organism: NCBI:txid1093978

Radius of gyration: 41.77 Å; Cα contacts (8 Å, |Δi|>4): 218; ch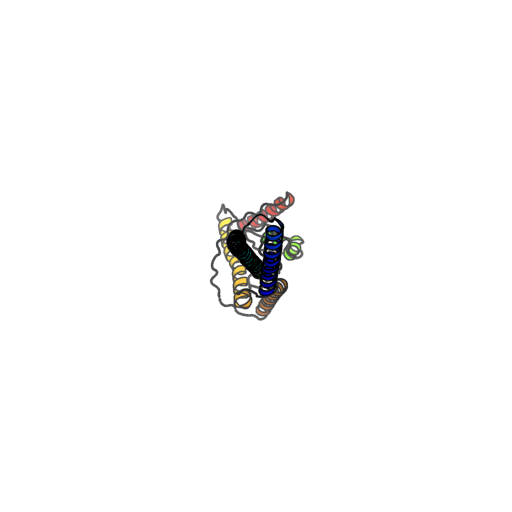ains: 1; bounding box: 95×45×108 Å

pLDDT: mean 83.9, std 11.94, range [52.78, 96.94]

Foldseek 3Di:
DLVVVLVVVVVVLVVVLVVVLVVVLVVLVVVPPDDPVRSVVVSVVVNVVSVVVSVVVSVVVVVVSVVVVVVVVVVVVVVVVVVVVVVCVVVPPQWDWDKDFFADLLLQTPDIDGQHTPPDQPQVSCCPDPVVVCPVVVVDDAAGEDELSHQFALRYDYQDPDDDDQLSVQLNVVSLVRVLSNVVSVVQLCVVVVCNVDRDPDDSVVVSVVSVVSSVVSNVCVVVVDDTDDDDRDDDDDDRDHDDQDDPVSVVRSVNRVVSVVVCSVPPRD